Protein AF-0000000075747282 (afdb_homodimer)

Sequence (372 aa):
MRNTVLGMAVAVVVFAALALSRGGWPLLMHGLVLGGTMAVQVLPLLIAAFAVAGLITVLISQDQVSRWLGRESGLKGILLAALAGALVPGGPYVYFPLAATFLLAGAELGTVVAFVTAKNLWTLSRLPMEMALLNPEITLIRYAVTFVFPPLLGVLANALFAKRTPAIRDGIRQLQHAGDSDSQSPMRNTVLGMAVAVVVFAALALSRGGWPLLMHGLVLGGTMAVQVLPLLIAAFAVAGLITVLISQDQVSRWLGRESGLKGILLAALAGALVPGGPYVYFPLAATFLLAGAELGTVVAFVTAKNLWTLSRLPMEMALLNPEITLIRYAVTFVFPPLLGVLANALFAKRTPAIRDGIRQLQHAGDSDSQSP

InterPro domains:
  IPR005524 Predicted permease DUF318 [PF03773] (34-164)
  IPR052923 UPF0718 domain-containing protein [PTHR34184] (31-166)

Foldseek 3Di:
DVVVVVVVVVVLVVVLVVQCVPPRPVSSVVVVVVVVVLCVVLVVLQVVLQVLLVVLQVVDDLVVLLVVLLPDEDLVSLVSLLVCLQRHHDDPVPLVVSLLSSLLSHHFPLSSQLNPLSNVQRNPSCLSVCCSPPNNVVSVVSCVVCVCPSSVSSVVCCVVPRVCSVVVNVVSVVVVVVVVVVVPPD/DVVVVVVVVVVLVVVLVVQCVPPRPVSSVVVVVVVVVVCVVCVVVLVVLVVVLVVCLVPVQLVNLCVQQAPPCPLNNLVVLLVCLLEDDDDPSRLVSVLLSSLLSHGFPLSSQLNPLSNVQRNVVCLVVCCVPPNNVVSVVSCVVCVCPSSVSSNVCCVVPRVCSVVVSVVSVCVVCVVVVVVPPD

Radius of gyration: 21.07 Å; Cα contacts (8 Å, |Δi|>4): 568; chains: 2; bounding box: 55×69×53 Å

Organism: Desulfohalobium retbaense (strain ATCC 49708 / DSM 5692 / JCM 16813 / HR100) (NCBI:txid485915)

Solvent-accessible surface area (backbone atoms only — not comparable to full-atom values): 17674 Å² total; per-residue (Å²): 110,64,66,42,53,47,53,49,51,48,50,38,48,52,42,44,49,49,20,38,70,74,53,29,68,65,42,36,50,49,11,42,49,50,7,48,50,44,42,62,52,37,42,63,41,41,52,45,12,28,35,35,24,19,33,42,37,69,70,43,58,66,69,63,52,47,63,58,36,10,70,27,60,65,69,64,16,12,49,50,21,19,52,45,21,18,51,52,53,76,53,70,86,48,52,32,44,49,40,38,47,24,41,70,55,57,20,42,57,11,24,40,47,1,16,56,44,13,31,50,67,41,36,54,44,44,42,43,34,45,29,52,46,41,32,51,67,60,46,51,49,51,44,61,73,46,60,64,43,22,42,48,50,5,50,48,42,33,73,74,42,49,84,46,41,66,61,49,43,52,51,39,51,49,54,55,49,52,56,53,52,65,68,62,61,129,102,68,61,57,53,45,49,38,50,47,47,35,49,50,42,45,50,48,29,38,73,72,54,29,67,65,41,35,50,48,13,41,50,48,9,48,53,51,45,63,68,40,44,65,54,38,50,50,30,27,30,37,42,20,26,44,60,64,57,42,46,44,61,55,46,20,59,59,33,5,73,83,23,59,69,59,8,15,48,50,26,18,52,46,19,20,64,53,74,57,55,68,62,35,52,33,42,46,41,38,48,41,40,70,27,38,26,35,59,11,22,41,45,0,16,54,43,13,31,50,68,42,39,57,86,48,42,67,56,46,28,70,45,39,31,54,66,60,47,50,50,50,45,62,75,46,62,65,43,21,44,49,48,5,51,50,41,34,74,75,42,49,85,47,39,66,61,50,41,49,49,42,47,43,54,51,40,56,43,49,54,71,67,60,62,128

Structure (mmCIF, N/CA/C/O backbone):
data_AF-0000000075747282-model_v1
#
loop_
_entity.id
_entity.type
_entity.pdbx_description
1 polymer Permease
#
loop_
_atom_site.group_PDB
_atom_site.id
_atom_site.type_symbol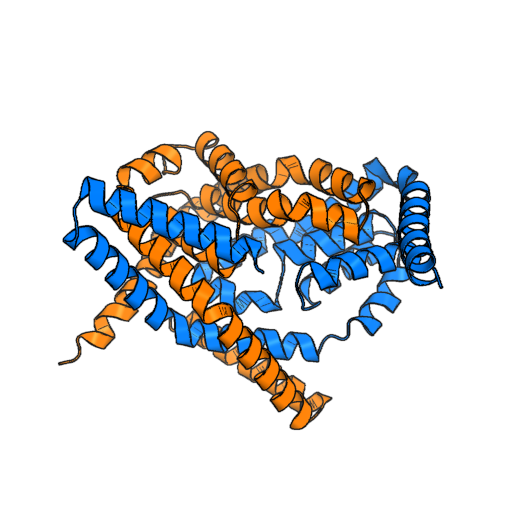
_atom_site.label_atom_id
_atom_site.label_alt_id
_atom_site.label_comp_id
_atom_site.label_asym_id
_atom_site.label_entity_id
_atom_site.label_seq_id
_atom_site.pdbx_PDB_ins_code
_atom_site.Cartn_x
_atom_site.Cartn_y
_atom_site.Cartn_z
_atom_site.occupancy
_atom_site.B_iso_or_equiv
_atom_site.auth_seq_id
_atom_site.auth_comp_id
_atom_site.auth_asym_id
_atom_site.auth_atom_id
_atom_site.pdbx_PDB_model_num
ATOM 1 N N . MET A 1 1 ? -15.688 -0.014 -3.277 1 42.91 1 MET A N 1
ATOM 2 C CA . MET A 1 1 ? -15.719 -1.453 -3.035 1 42.91 1 MET A CA 1
ATOM 3 C C . MET A 1 1 ? -16.328 -2.189 -4.223 1 42.91 1 MET A C 1
ATOM 5 O O . MET A 1 1 ? -15.789 -3.195 -4.684 1 42.91 1 MET A O 1
ATOM 9 N N . ARG A 1 2 ? -17.234 -1.412 -4.801 1 47.41 2 ARG A N 1
ATOM 10 C CA . ARG A 1 2 ? -18 -2.053 -5.863 1 47.41 2 ARG A CA 1
ATOM 11 C C . ARG A 1 2 ? -17.156 -2.201 -7.129 1 47.41 2 ARG A C 1
ATOM 13 O O . ARG A 1 2 ? -17.141 -3.264 -7.75 1 47.41 2 ARG A O 1
ATOM 20 N N . ASN A 1 3 ? -16.453 -1.245 -7.395 1 46.84 3 ASN A N 1
ATOM 21 C CA . ASN A 1 3 ? -15.703 -1.262 -8.641 1 46.84 3 ASN A CA 1
ATOM 22 C C . ASN A 1 3 ? -14.531 -2.242 -8.578 1 46.84 3 ASN A C 1
ATOM 24 O O . ASN A 1 3 ? -14.211 -2.889 -9.578 1 46.84 3 ASN A O 1
ATOM 28 N N . THR A 1 4 ? -14.031 -2.383 -7.457 1 45.69 4 THR A N 1
ATOM 29 C CA . THR A 1 4 ? -12.93 -3.32 -7.285 1 45.69 4 THR A CA 1
ATOM 30 C C . THR A 1 4 ? -13.414 -4.762 -7.402 1 45.69 4 THR A C 1
ATOM 32 O O . THR A 1 4 ? -12.758 -5.598 -8.023 1 45.69 4 THR A O 1
ATOM 35 N N . VAL A 1 5 ? -14.523 -4.977 -6.859 1 49.91 5 VAL A N 1
ATOM 36 C CA . VAL A 1 5 ? -15.125 -6.305 -6.914 1 49.91 5 VAL A CA 1
ATOM 37 C C . VAL A 1 5 ? -15.477 -6.656 -8.359 1 49.91 5 VAL A C 1
ATOM 39 O O . VAL A 1 5 ? -15.258 -7.785 -8.797 1 49.91 5 VAL A O 1
ATOM 42 N N . LEU A 1 6 ? -15.859 -5.598 -9.055 1 53.06 6 LEU A N 1
ATOM 43 C CA . LEU A 1 6 ? -16.234 -5.809 -10.453 1 53.06 6 LEU A CA 1
ATOM 44 C C . LEU A 1 6 ? -15 -6.117 -11.297 1 53.06 6 LEU A C 1
ATOM 46 O O . LEU A 1 6 ? -15.031 -7.012 -12.148 1 53.06 6 LEU A O 1
ATOM 50 N N . GLY A 1 7 ? -14 -5.441 -11.188 1 53 7 GLY A N 1
ATOM 51 C CA . GLY A 1 7 ? -12.766 -5.699 -11.914 1 53 7 GLY A CA 1
ATOM 52 C C . GLY A 1 7 ? -12.203 -7.09 -11.672 1 53 7 GLY A C 1
ATOM 53 O O . GLY A 1 7 ? -11.75 -7.754 -12.602 1 53 7 GLY A O 1
ATOM 54 N N . MET A 1 8 ? -12.305 -7.508 -10.477 1 54.88 8 MET A N 1
ATOM 55 C CA . MET A 1 8 ? -11.812 -8.836 -10.125 1 54.88 8 MET A CA 1
ATOM 56 C C . MET A 1 8 ? -12.688 -9.922 -10.742 1 54.88 8 MET A C 1
ATOM 58 O O . MET A 1 8 ? -12.18 -10.945 -11.203 1 54.88 8 MET A O 1
ATOM 62 N N . ALA A 1 9 ? -13.914 -9.562 -10.633 1 57.75 9 ALA A N 1
ATOM 63 C CA . ALA A 1 9 ? -14.844 -10.508 -11.242 1 57.75 9 ALA A CA 1
ATOM 64 C C . ALA A 1 9 ? -14.547 -10.688 -12.727 1 57.75 9 ALA A C 1
ATOM 66 O O . ALA A 1 9 ? -14.555 -11.805 -13.242 1 57.75 9 ALA A O 1
ATOM 67 N N . VAL A 1 10 ? -14.211 -9.578 -13.344 1 59.28 10 VAL A N 1
ATOM 68 C CA . VAL A 1 10 ? -13.891 -9.617 -14.773 1 59.28 10 VAL A CA 1
ATOM 69 C C . VAL A 1 10 ? -12.609 -10.406 -14.992 1 59.28 10 VAL A C 1
ATOM 71 O O . VAL A 1 10 ? -12.531 -11.242 -15.898 1 59.28 10 VAL A O 1
ATOM 74 N N . ALA A 1 11 ? -11.617 -10.117 -14.203 1 58.72 11 ALA A N 1
ATOM 75 C CA . ALA A 1 11 ? -10.352 -10.82 -14.336 1 58.72 11 ALA A CA 1
ATOM 76 C C . ALA A 1 11 ? -10.539 -12.328 -14.156 1 58.72 11 ALA A C 1
ATOM 78 O O . ALA A 1 11 ? -9.977 -13.125 -14.906 1 58.72 11 ALA A O 1
ATOM 79 N N . VAL A 1 12 ? -11.328 -12.734 -13.141 1 63.06 12 VAL A N 1
ATOM 80 C CA . VAL A 1 12 ? -11.602 -14.141 -12.891 1 63.06 12 VAL A CA 1
ATOM 81 C C . VAL A 1 12 ? -12.266 -14.766 -14.117 1 63.06 12 VAL A C 1
ATOM 83 O O . VAL A 1 12 ? -11.898 -15.867 -14.531 1 63.06 12 VAL A O 1
ATOM 86 N N . VAL A 1 13 ? -13.125 -14.031 -14.68 1 67.44 13 VAL A N 1
ATOM 87 C CA . VAL A 1 13 ? -13.859 -14.539 -15.836 1 67.44 13 VAL A CA 1
ATOM 88 C C . VAL A 1 13 ? -12.906 -14.672 -17.016 1 67.44 13 VAL A C 1
ATOM 90 O O . VAL A 1 13 ? -12.938 -15.68 -17.734 1 67.44 13 VAL A O 1
ATOM 93 N N . VAL A 1 14 ? -12.117 -13.688 -17.266 1 65.62 14 VAL A N 1
ATOM 94 C CA . VAL A 1 14 ? -11.188 -13.695 -18.391 1 65.62 14 VAL A CA 1
ATOM 95 C C . VAL A 1 14 ? -10.195 -14.844 -18.234 1 65.62 14 VAL A C 1
ATOM 97 O O . VAL A 1 14 ? -9.945 -15.594 -19.188 1 65.62 14 VAL A O 1
ATOM 100 N N . PHE A 1 15 ? -9.656 -14.961 -17.062 1 63.41 15 PHE A N 1
ATOM 101 C CA . PHE A 1 15 ? -8.664 -16 -16.844 1 63.41 15 PHE A CA 1
ATOM 102 C C . PHE A 1 15 ? -9.312 -17.391 -16.875 1 63.41 15 PHE A C 1
ATOM 104 O O . PHE A 1 15 ? -8.703 -18.359 -17.328 1 63.41 15 PHE A O 1
ATOM 111 N N . ALA A 1 16 ? -10.508 -17.453 -16.359 1 70.81 16 ALA A N 1
ATOM 112 C CA . ALA A 1 16 ? -11.266 -18.703 -16.469 1 70.81 16 ALA A CA 1
ATOM 113 C C . ALA A 1 16 ? -11.516 -19.078 -17.922 1 70.81 16 ALA A C 1
ATOM 115 O O . ALA A 1 16 ? -11.359 -20.234 -18.312 1 70.81 16 ALA A O 1
ATOM 116 N N . ALA A 1 17 ? -11.883 -18.062 -18.641 1 74.62 17 ALA A N 1
ATOM 117 C CA . ALA A 1 17 ? -12.125 -18.281 -20.078 1 74.62 17 ALA A CA 1
ATOM 118 C C . ALA A 1 17 ? -10.844 -18.703 -20.781 1 74.62 17 ALA A C 1
ATOM 120 O O . ALA A 1 17 ? -10.875 -19.609 -21.641 1 74.62 17 ALA A O 1
ATOM 121 N N . LEU A 1 18 ? -9.789 -18.062 -20.438 1 68.75 18 LEU A N 1
ATOM 122 C CA . LEU A 1 18 ? -8.508 -18.406 -21.047 1 68.75 18 LEU A CA 1
ATOM 123 C C . LEU A 1 18 ? -8.102 -19.828 -20.656 1 68.75 18 LEU A C 1
ATOM 125 O O . LEU A 1 18 ? -7.574 -20.578 -21.5 1 68.75 18 LEU A O 1
ATOM 129 N N . ALA A 1 19 ? -8.297 -20.141 -19.422 1 67.75 19 ALA A N 1
ATOM 130 C CA . ALA A 1 19 ? -7.996 -21.484 -18.938 1 67.75 19 ALA A CA 1
ATOM 131 C C . ALA A 1 19 ? -8.836 -22.516 -19.672 1 67.75 19 ALA A C 1
ATOM 133 O O . ALA A 1 19 ? -8.336 -23.594 -20.031 1 67.75 19 ALA A O 1
ATOM 134 N N . LEU A 1 20 ? -10.031 -22.172 -19.875 1 73.06 20 LEU A N 1
ATOM 135 C CA . LEU A 1 20 ? -10.922 -23.078 -20.594 1 73.06 20 LEU A CA 1
ATOM 136 C C . LEU A 1 20 ? -10.484 -23.219 -22.047 1 73.06 20 LEU A C 1
ATOM 138 O O . LEU A 1 20 ? -10.578 -24.312 -22.609 1 73.06 20 LEU A O 1
ATOM 142 N N . SER A 1 21 ? -10.023 -22.109 -22.547 1 74.75 21 SER A N 1
ATOM 143 C CA . SER A 1 21 ? -9.617 -22.141 -23.953 1 74.75 21 SER A CA 1
ATOM 144 C C . SER A 1 21 ? -8.305 -22.906 -24.125 1 74.75 21 SER A C 1
ATOM 146 O O . SER A 1 21 ? -8.078 -23.531 -25.172 1 74.75 21 SER A O 1
ATOM 148 N N . ARG A 1 22 ? -7.449 -22.875 -23.188 1 68 22 ARG A N 1
ATOM 149 C CA . ARG A 1 22 ? -6.129 -23.469 -23.344 1 68 22 ARG A CA 1
ATOM 150 C C . ARG A 1 22 ? -6.117 -24.906 -22.859 1 68 22 ARG A C 1
ATOM 152 O O . ARG A 1 22 ? -5.449 -25.766 -23.438 1 68 22 ARG A O 1
ATOM 159 N N . GLY A 1 23 ? -6.699 -25.188 -21.734 1 69.81 23 GLY A N 1
ATOM 160 C CA . GLY A 1 23 ? -6.562 -26.5 -21.141 1 69.81 23 GLY A CA 1
ATOM 161 C C . GLY A 1 23 ? -7.891 -27.125 -20.766 1 69.81 23 GLY A C 1
ATOM 162 O O . GLY A 1 23 ? -7.93 -28.188 -20.141 1 69.81 23 GLY A O 1
ATOM 163 N N . GLY A 1 24 ? -8.859 -26.547 -21.172 1 73.94 24 GLY A N 1
ATOM 164 C CA . GLY A 1 24 ? -10.188 -27.078 -20.922 1 73.94 24 GLY A CA 1
ATOM 165 C C . GLY A 1 24 ? -10.602 -27 -19.469 1 73.94 24 GLY A C 1
ATOM 166 O O . GLY A 1 24 ? -10.047 -26.219 -18.688 1 73.94 24 GLY A O 1
ATOM 167 N N . TRP A 1 25 ? -11.672 -27.766 -19.094 1 76.12 25 TRP A N 1
ATOM 168 C CA . TRP A 1 25 ? -12.297 -27.781 -17.781 1 76.12 25 TRP A CA 1
ATOM 169 C C . TRP A 1 25 ? -11.312 -28.25 -16.719 1 76.12 25 TRP A C 1
ATOM 171 O O . TRP A 1 25 ? -11.273 -27.688 -15.609 1 76.12 25 TRP A O 1
ATOM 181 N N . PRO A 1 26 ? -10.453 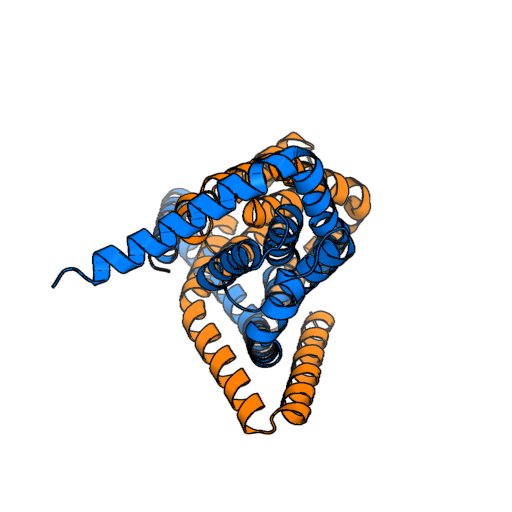-29.297 -17.062 1 75.19 26 PRO A N 1
ATOM 182 C CA . PRO A 1 26 ? -9.523 -29.766 -16.031 1 75.19 26 PRO A CA 1
ATOM 183 C C . PRO A 1 26 ? -8.531 -28.688 -15.609 1 75.19 26 PRO A C 1
ATOM 185 O O . PRO A 1 26 ? -8.195 -28.562 -14.43 1 75.19 26 PRO A O 1
ATOM 188 N N . LEU A 1 27 ? -8.086 -27.938 -16.5 1 71.69 27 LEU A N 1
ATOM 189 C CA . LEU A 1 27 ? -7.145 -26.859 -16.188 1 71.69 27 LEU A CA 1
ATOM 190 C C . LEU A 1 27 ? -7.805 -25.797 -15.312 1 71.69 27 LEU A C 1
ATOM 192 O O . LEU A 1 27 ? -7.191 -25.297 -14.367 1 71.69 27 LEU A O 1
ATOM 196 N N . LEU A 1 28 ? -9.023 -25.438 -15.672 1 73.56 28 LEU A N 1
ATOM 197 C CA . LEU A 1 28 ? -9.781 -24.484 -14.883 1 73.56 28 LEU A CA 1
ATOM 198 C C . LEU A 1 28 ? -9.977 -24.984 -13.461 1 73.56 28 LEU A C 1
ATOM 200 O O . LEU A 1 28 ? -9.766 -24.234 -12.5 1 73.56 28 LEU A O 1
ATOM 204 N N . MET A 1 29 ? -10.383 -26.25 -13.352 1 75.81 29 MET A N 1
ATOM 205 C CA . MET A 1 29 ? -10.633 -26.828 -12.031 1 75.81 29 MET A CA 1
ATOM 206 C C . MET A 1 29 ? -9.336 -26.922 -11.234 1 75.81 29 MET A C 1
ATOM 208 O O . MET A 1 29 ? -9.328 -26.688 -10.023 1 75.81 29 MET A O 1
ATOM 212 N N . HIS A 1 30 ? -8.305 -27.281 -11.922 1 68.44 30 HIS A N 1
ATOM 213 C CA . HIS A 1 30 ? -7.012 -27.359 -11.25 1 68.44 30 HIS A CA 1
ATOM 214 C C . HIS A 1 30 ? -6.582 -25.984 -10.742 1 68.44 30 HIS A C 1
ATOM 216 O O . HIS A 1 30 ? -6.086 -25.859 -9.625 1 68.44 30 HIS A O 1
ATOM 222 N N . GLY A 1 31 ? -6.738 -25.031 -11.531 1 66.19 31 GLY A N 1
ATOM 223 C CA . GLY A 1 31 ? -6.438 -23.688 -11.102 1 66.19 31 GLY A CA 1
ATOM 224 C C . GLY A 1 31 ? -7.273 -23.234 -9.922 1 66.19 31 GLY A C 1
ATOM 225 O O . GLY A 1 31 ? -6.762 -22.594 -8.992 1 66.19 31 GLY A O 1
ATOM 226 N N . LEU A 1 32 ? -8.531 -23.578 -9.977 1 69.12 32 LEU A N 1
ATOM 227 C CA . LEU A 1 32 ? -9.445 -23.203 -8.898 1 69.12 32 LEU A CA 1
ATOM 228 C C . LEU A 1 32 ? -9.086 -23.938 -7.609 1 69.12 32 LEU A C 1
ATOM 230 O O . LEU A 1 32 ? -9.125 -23.359 -6.523 1 69.12 32 LEU A O 1
ATOM 234 N N . VAL A 1 33 ? -8.797 -25.188 -7.723 1 66.12 33 VAL A N 1
ATOM 235 C CA . VAL A 1 33 ? -8.43 -25.984 -6.555 1 66.12 33 VAL A CA 1
ATOM 236 C C . VAL A 1 33 ? -7.133 -25.453 -5.953 1 66.12 33 VAL A C 1
ATOM 238 O O . VAL A 1 33 ? -7.02 -25.312 -4.734 1 66.12 33 VAL A O 1
ATOM 241 N N . LEU A 1 34 ? -6.172 -25.188 -6.793 1 58.38 34 LEU A N 1
ATOM 242 C CA . LEU A 1 34 ? -4.918 -24.609 -6.324 1 58.38 34 LEU A CA 1
ATOM 243 C C . LEU A 1 34 ? -5.164 -23.281 -5.617 1 58.38 34 LEU A C 1
ATOM 245 O O . LEU A 1 34 ? -4.617 -23.031 -4.543 1 58.38 34 LEU A O 1
ATOM 249 N N . GLY A 1 35 ? -5.902 -22.469 -6.25 1 62.06 35 GLY A N 1
ATOM 250 C CA . GLY A 1 35 ? -6.277 -21.203 -5.633 1 62.06 35 GLY A CA 1
ATOM 251 C C . GLY A 1 35 ? -6.977 -21.391 -4.297 1 62.06 35 GLY A C 1
ATOM 252 O O . GLY A 1 35 ? -6.684 -20.672 -3.338 1 62.06 35 GLY A O 1
ATOM 253 N N . GLY A 1 36 ? -7.938 -22.281 -4.246 1 63.16 36 GLY A N 1
ATOM 254 C CA . GLY A 1 36 ? -8.656 -22.578 -3.016 1 63.16 36 GLY A CA 1
ATOM 255 C C . GLY A 1 36 ? -7.746 -23.078 -1.905 1 63.16 36 GLY A C 1
ATOM 256 O O . GLY A 1 36 ? -7.883 -22.656 -0.753 1 63.16 36 GLY A O 1
ATOM 257 N N . THR A 1 37 ? -6.918 -23.984 -2.215 1 59.28 37 THR A N 1
ATOM 258 C CA . THR A 1 37 ? -5.973 -24.5 -1.233 1 59.28 37 THR A CA 1
ATOM 259 C C . THR A 1 37 ? -5.09 -23.391 -0.683 1 59.28 37 THR A C 1
ATOM 261 O O . THR A 1 37 ? -4.832 -23.328 0.521 1 59.28 37 THR A O 1
ATOM 264 N N . MET A 1 38 ? -4.625 -22.547 -1.537 1 53.22 38 MET A N 1
ATOM 265 C CA . MET A 1 38 ? -3.834 -21.391 -1.109 1 53.22 38 MET A CA 1
ATOM 266 C C . MET A 1 38 ? -4.641 -20.5 -0.174 1 53.22 38 MET A C 1
ATOM 268 O O . MET A 1 38 ? -4.117 -20 0.828 1 53.22 38 MET A O 1
ATOM 272 N N . ALA A 1 39 ? -5.785 -20.266 -0.59 1 60.94 39 ALA A N 1
ATOM 273 C CA . ALA A 1 39 ? -6.664 -19.422 0.204 1 60.94 39 ALA A CA 1
ATOM 274 C C . ALA A 1 39 ? -6.84 -19.969 1.615 1 60.94 39 ALA A C 1
ATOM 276 O O . ALA A 1 39 ? -6.719 -19.234 2.598 1 60.94 39 ALA A O 1
ATOM 277 N N . VAL A 1 40 ? -7.148 -21.25 1.707 1 61.5 40 VAL A N 1
ATOM 278 C CA . VAL A 1 40 ? -7.395 -21.891 2.998 1 61.5 40 VAL A CA 1
ATOM 279 C C . VAL A 1 40 ? -6.129 -21.812 3.855 1 61.5 40 VAL A C 1
ATOM 281 O O . VAL A 1 40 ? -6.207 -21.625 5.07 1 61.5 40 VAL A O 1
ATOM 284 N N . GLN A 1 41 ? -5.051 -21.984 3.314 1 55.69 41 GLN A N 1
ATOM 285 C CA . GLN A 1 41 ? -3.773 -21.938 4.02 1 55.69 41 GLN A CA 1
ATOM 286 C C . GLN A 1 41 ? -3.479 -20.547 4.547 1 55.69 41 GLN A C 1
ATOM 288 O O . GLN A 1 41 ? -2.859 -20.391 5.602 1 55.69 41 GLN A O 1
ATOM 293 N N . VAL A 1 42 ? -3.84 -19.562 3.891 1 56.09 42 VAL A N 1
ATOM 294 C CA . VAL A 1 42 ? -3.543 -18.172 4.23 1 56.09 42 VAL A CA 1
ATOM 295 C C . VAL A 1 42 ? -4.582 -17.656 5.219 1 56.09 42 VAL A C 1
ATOM 297 O O . VAL A 1 42 ? -4.312 -16.719 5.973 1 56.09 42 VAL A O 1
ATOM 300 N N . LEU A 1 43 ? -5.648 -18.328 5.281 1 61 43 LEU A N 1
ATOM 301 C CA . LEU A 1 43 ? -6.805 -17.844 6.039 1 61 43 LEU A CA 1
ATOM 302 C C . LEU A 1 43 ? -6.422 -17.578 7.492 1 61 43 LEU A C 1
ATOM 304 O O . LEU A 1 43 ? -6.738 -16.516 8.031 1 61 43 LEU A O 1
ATOM 308 N N . PRO A 1 44 ? -5.801 -18.453 8.172 1 60.38 44 PRO A N 1
ATOM 309 C CA . PRO A 1 44 ? -5.449 -18.156 9.562 1 60.38 44 PRO A CA 1
ATOM 310 C C . PRO A 1 44 ? -4.555 -16.938 9.695 1 60.38 44 PRO A C 1
ATOM 312 O O . PRO A 1 44 ? -4.723 -16.141 10.633 1 60.38 44 PRO A O 1
ATOM 315 N N . LEU A 1 45 ? -3.598 -16.859 8.805 1 55.69 45 LEU A N 1
ATOM 316 C CA . LEU A 1 45 ? -2.707 -15.703 8.789 1 55.69 45 LEU A CA 1
ATOM 317 C C . LEU A 1 45 ? -3.49 -14.414 8.547 1 55.69 45 LEU A C 1
ATOM 319 O O . LEU A 1 45 ? -3.211 -13.383 9.164 1 55.69 45 LEU A O 1
ATOM 323 N N . LEU A 1 46 ? -4.383 -14.516 7.676 1 58.12 46 LEU A N 1
ATOM 324 C CA . LEU A 1 46 ? -5.223 -13.367 7.352 1 58.12 46 LEU A CA 1
ATOM 325 C C . LEU A 1 46 ? -6.062 -12.945 8.555 1 58.12 46 LEU A C 1
ATOM 327 O O . LEU A 1 46 ? -6.188 -11.758 8.844 1 58.12 46 LEU A O 1
ATOM 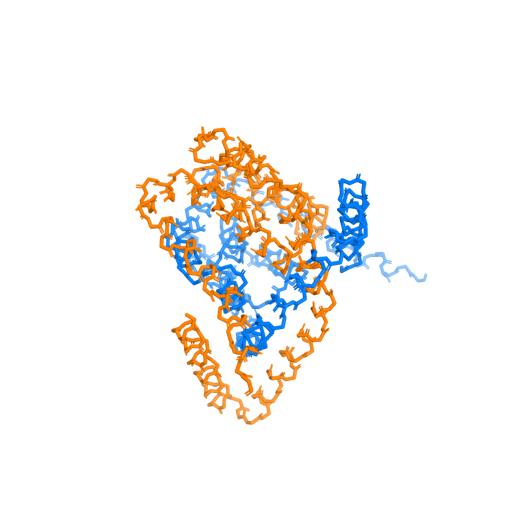331 N N . ILE A 1 47 ? -6.605 -13.922 9.18 1 63.31 47 ILE A N 1
ATOM 332 C CA . ILE A 1 47 ? -7.391 -13.648 10.383 1 63.31 47 ILE A CA 1
ATOM 333 C C . ILE A 1 47 ? -6.527 -12.938 11.414 1 63.31 47 ILE A C 1
ATOM 335 O O . ILE A 1 47 ? -6.945 -11.938 12.008 1 63.31 47 ILE A O 1
ATOM 339 N N . ALA A 1 48 ? -5.371 -13.422 11.664 1 62.38 48 ALA A N 1
ATOM 340 C CA . ALA A 1 48 ? -4.438 -12.789 12.602 1 62.38 48 ALA A CA 1
ATOM 341 C C . ALA A 1 48 ? -4.086 -11.375 12.148 1 62.38 48 ALA A C 1
ATOM 343 O O . ALA A 1 48 ? -4.035 -10.453 12.969 1 62.38 48 ALA A O 1
ATOM 344 N N . ALA A 1 49 ? -3.863 -11.328 10.875 1 59.72 49 ALA A N 1
ATOM 345 C CA . ALA A 1 49 ? -3.504 -10.031 10.305 1 59.72 49 ALA A CA 1
ATOM 346 C C . ALA A 1 49 ? -4.621 -9.008 10.516 1 59.72 49 ALA A C 1
ATOM 348 O O . ALA A 1 49 ? -4.355 -7.859 10.867 1 59.72 49 ALA A O 1
ATOM 349 N N . PHE A 1 50 ? -5.789 -9.375 10.359 1 62.94 50 PHE A N 1
ATOM 350 C CA . PHE A 1 50 ? -6.918 -8.461 10.5 1 62.94 50 PHE A CA 1
ATOM 351 C C . PHE A 1 50 ? -7.16 -8.117 11.961 1 62.94 50 PHE A C 1
ATOM 353 O O . PHE A 1 50 ? -7.578 -7.004 12.281 1 62.94 50 PHE A O 1
ATOM 360 N N . ALA A 1 51 ? -6.996 -9.062 12.773 1 65.12 51 ALA A N 1
ATOM 361 C CA . ALA A 1 51 ? -7.09 -8.781 14.203 1 65.12 51 ALA A CA 1
ATOM 362 C C . ALA A 1 51 ? -6.098 -7.703 14.617 1 65.12 51 ALA A C 1
ATOM 364 O O . ALA A 1 51 ? -6.457 -6.762 15.328 1 65.12 51 ALA A O 1
ATOM 365 N N . VAL A 1 52 ? -4.898 -7.832 14.172 1 65.44 52 VAL A N 1
ATOM 366 C CA . VAL A 1 52 ? -3.861 -6.848 14.469 1 65.44 52 VAL A CA 1
ATOM 367 C C . VAL A 1 52 ? -4.254 -5.492 13.883 1 65.44 52 VAL A C 1
ATOM 369 O O . VAL A 1 52 ? -4.121 -4.461 14.547 1 65.44 52 VAL A O 1
ATOM 372 N N . ALA A 1 53 ? -4.711 -5.562 12.672 1 60.16 53 ALA A N 1
ATOM 373 C CA . ALA A 1 53 ? -5.148 -4.336 12.008 1 60.16 53 ALA A CA 1
ATOM 374 C C . ALA A 1 53 ? -6.234 -3.633 12.812 1 60.16 53 ALA A C 1
ATOM 376 O O . ALA A 1 53 ? -6.219 -2.406 12.953 1 60.16 53 ALA A O 1
ATOM 377 N N . GLY A 1 54 ? -7.199 -4.398 13.258 1 60.47 54 GLY A N 1
ATOM 378 C CA . GLY A 1 54 ? -8.266 -3.85 14.086 1 60.47 54 GLY A CA 1
ATOM 379 C C . GLY A 1 54 ? -7.754 -3.223 15.367 1 60.47 54 GLY A C 1
ATOM 380 O O . GLY A 1 54 ? -8.195 -2.135 15.75 1 60.47 54 GLY A O 1
ATOM 381 N N . LEU A 1 55 ? -6.879 -3.814 16.031 1 66.75 55 LEU A N 1
ATOM 382 C CA . LEU A 1 55 ? -6.324 -3.322 17.297 1 66.75 55 LEU A CA 1
ATOM 383 C C . LEU A 1 55 ? -5.551 -2.025 17.062 1 66.75 55 LEU A C 1
ATOM 385 O O . LEU A 1 55 ? -5.652 -1.092 17.875 1 66.75 55 LEU A O 1
ATOM 389 N N . ILE A 1 56 ? -4.797 -1.956 16.078 1 62.5 56 ILE A N 1
ATOM 390 C CA . ILE A 1 56 ? -4.059 -0.742 15.75 1 62.5 56 ILE A CA 1
ATOM 391 C C . ILE A 1 56 ? -5.035 0.409 15.516 1 62.5 56 ILE A C 1
ATOM 393 O O . ILE A 1 56 ? -4.801 1.531 15.969 1 62.5 56 ILE A O 1
ATOM 397 N N . THR A 1 57 ? -6.086 0.098 14.859 1 60.28 57 THR A N 1
ATOM 398 C CA . THR A 1 57 ? -7.066 1.113 14.492 1 60.28 57 THR A CA 1
ATOM 399 C C . THR A 1 57 ? -7.672 1.751 15.742 1 60.28 57 THR A C 1
ATOM 401 O O . THR A 1 57 ? -7.914 2.959 15.773 1 60.28 57 THR A O 1
ATOM 404 N N . VAL A 1 58 ? -7.895 0.922 16.688 1 63.56 58 VAL A N 1
ATOM 405 C CA . VAL A 1 58 ? -8.578 1.456 17.859 1 63.56 58 VAL A CA 1
ATOM 406 C C . VAL A 1 58 ? -7.586 2.191 18.75 1 63.56 58 VAL A C 1
ATOM 408 O O . VAL A 1 58 ? -7.973 3.033 19.562 1 63.56 58 VAL A O 1
ATOM 411 N N . LEU A 1 59 ? -6.367 1.859 18.75 1 63.94 59 LEU A N 1
ATOM 412 C CA . LEU A 1 59 ? -5.363 2.453 19.625 1 63.94 59 LEU A CA 1
ATOM 413 C C . LEU A 1 59 ? -4.918 3.814 19.094 1 63.94 59 LEU A C 1
ATOM 415 O O . LEU A 1 59 ? -4.441 4.656 19.859 1 63.94 59 LEU A O 1
ATOM 419 N N . ILE A 1 60 ? -4.902 4.051 17.891 1 60.47 60 ILE A N 1
ATOM 420 C CA . ILE A 1 60 ? -4.41 5.289 17.297 1 60.47 60 ILE A CA 1
ATOM 421 C C . ILE A 1 60 ? -5.59 6.16 16.859 1 60.47 60 ILE A C 1
ATOM 423 O O . ILE A 1 60 ? -6.336 5.801 15.953 1 60.47 60 ILE A O 1
ATOM 427 N N . SER A 1 61 ? -5.816 7.227 17.719 1 62.28 61 SER A N 1
ATOM 428 C CA . SER A 1 61 ? -6.926 8.133 17.422 1 62.28 61 SER A CA 1
ATOM 429 C C . SER A 1 61 ? -6.543 9.141 16.344 1 62.28 61 SER A C 1
ATOM 431 O O . SER A 1 61 ? -5.43 9.672 16.359 1 62.28 61 SER A O 1
ATOM 433 N N . GLN A 1 62 ? -7.281 9.234 15.305 1 61.75 62 GLN A N 1
ATOM 434 C CA . GLN A 1 62 ? -7.109 10.195 14.219 1 61.75 62 GLN A CA 1
ATOM 435 C C . GLN A 1 62 ? -7.074 11.625 14.742 1 61.75 62 GLN A C 1
ATOM 437 O O . GLN A 1 62 ? -6.309 12.453 14.25 1 61.75 62 GLN A O 1
ATOM 442 N N . ASP A 1 63 ? -7.906 11.867 15.734 1 64.19 63 ASP A N 1
ATOM 443 C CA . ASP A 1 63 ? -8.023 13.219 16.266 1 64.19 63 ASP A CA 1
ATOM 444 C C . ASP A 1 63 ? -6.703 13.688 16.875 1 64.19 63 ASP A C 1
ATOM 446 O O . ASP A 1 63 ? -6.309 14.844 16.703 1 64.19 63 ASP A O 1
ATOM 450 N N . GLN A 1 64 ? -6.031 12.859 17.562 1 66.75 64 GLN A N 1
ATOM 451 C CA . GLN A 1 64 ? -4.762 13.227 18.188 1 66.75 64 GLN A CA 1
ATOM 452 C C . GLN A 1 64 ? -3.686 13.484 17.141 1 66.75 64 GLN A C 1
ATOM 454 O O . GLN A 1 64 ? -2.928 14.453 17.25 1 66.75 64 GLN A O 1
ATOM 459 N N . VAL A 1 65 ? -3.689 12.797 16.141 1 68.56 65 VAL A N 1
ATOM 460 C CA . VAL A 1 65 ? -2.697 12.93 15.078 1 68.56 65 VAL A CA 1
ATOM 461 C C . VAL A 1 65 ? -2.932 14.227 14.312 1 68.56 65 VAL A C 1
ATOM 463 O O . VAL A 1 65 ? -1.979 14.945 13.984 1 68.56 65 VAL A O 1
ATOM 466 N N . SER A 1 66 ? -4.148 14.578 14.07 1 69.12 66 SER A N 1
ATOM 467 C CA . SER A 1 66 ? -4.5 15.797 13.352 1 69.12 66 SER A CA 1
ATOM 468 C C . SER A 1 66 ? -4.031 17.031 14.102 1 69.12 66 SER A C 1
ATOM 470 O O . SER A 1 66 ? -3.551 18 13.484 1 69.12 66 SER A O 1
ATOM 472 N N . ARG A 1 67 ? -4.133 17.016 15.359 1 70.56 67 ARG A N 1
ATOM 473 C CA . ARG A 1 67 ? -3.742 18.172 16.172 1 70.56 67 ARG A CA 1
ATOM 474 C C . ARG A 1 67 ? -2.234 18.391 16.094 1 70.56 67 ARG A C 1
ATOM 476 O O . ARG A 1 67 ? -1.776 19.531 15.992 1 70.56 67 ARG A O 1
ATOM 483 N N . TRP A 1 68 ? -1.505 17.297 16.078 1 73.94 68 TRP A N 1
ATOM 484 C CA . TRP A 1 68 ? -0.048 17.391 16.109 1 73.94 68 TRP A CA 1
ATOM 485 C C . TRP A 1 68 ? 0.5 17.812 14.75 1 73.94 68 TR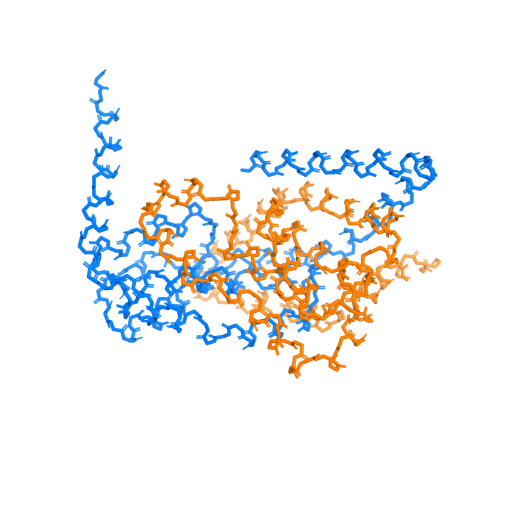P A C 1
ATOM 487 O O . TRP A 1 68 ? 1.426 18.625 14.672 1 73.94 68 TRP A O 1
ATOM 497 N N . LEU A 1 69 ? -0.105 17.453 13.703 1 75.94 69 LEU A N 1
ATOM 498 C CA . LEU A 1 69 ? 0.466 17.625 12.367 1 75.94 69 LEU A CA 1
ATOM 499 C C . LEU A 1 69 ? -0.033 18.922 11.734 1 75.94 69 LEU A C 1
ATOM 501 O O . LEU A 1 69 ? 0.628 19.484 10.852 1 75.94 69 LEU A O 1
ATOM 505 N N . GLY A 1 70 ? -1.195 19.328 12.102 1 67.5 70 GLY A N 1
ATOM 506 C CA . GLY A 1 70 ? -1.714 20.578 11.578 1 67.5 70 GLY A CA 1
ATOM 507 C C . GLY A 1 70 ? -0.847 21.766 11.93 1 67.5 70 GLY A C 1
ATOM 508 O O . GLY A 1 70 ? -0.83 22.766 11.203 1 67.5 70 GLY A O 1
ATOM 509 N N . ARG A 1 71 ? -0.082 21.688 12.977 1 70.38 71 ARG A N 1
ATOM 510 C CA . ARG A 1 71 ? 0.667 22.844 13.438 1 70.38 71 ARG A CA 1
ATOM 511 C C . ARG A 1 71 ? 2.158 22.688 13.156 1 70.38 71 ARG A C 1
ATOM 513 O O . ARG A 1 71 ? 2.908 23.656 13.188 1 70.38 71 ARG A O 1
ATOM 520 N N . GLU A 1 72 ? 2.498 21.547 12.805 1 70.62 72 GLU A N 1
ATOM 521 C CA . GLU A 1 72 ? 3.922 21.25 12.68 1 70.62 72 GLU A CA 1
ATOM 522 C C . GLU A 1 72 ? 4.43 21.562 11.273 1 70.62 72 GLU A C 1
ATOM 524 O O . GLU A 1 72 ? 3.73 21.312 10.281 1 70.62 72 GLU A O 1
ATOM 529 N N . SER A 1 73 ? 5.473 22.328 11.25 1 74.19 73 SER A N 1
ATOM 530 C CA . SER A 1 73 ? 6.102 22.703 9.984 1 74.19 73 SER A CA 1
ATOM 531 C C . SER A 1 73 ? 7.566 22.281 9.961 1 74.19 73 SER A C 1
ATOM 533 O O . SER A 1 73 ? 8.133 21.922 10.992 1 74.19 73 SER A O 1
ATOM 535 N N . GLY A 1 74 ? 8.008 22.094 8.766 1 86.19 74 GLY A N 1
ATOM 536 C CA . GLY A 1 74 ? 9.414 21.781 8.578 1 86.19 74 GLY A CA 1
ATOM 537 C C . GLY A 1 74 ? 9.703 20.297 8.609 1 86.19 74 GLY A C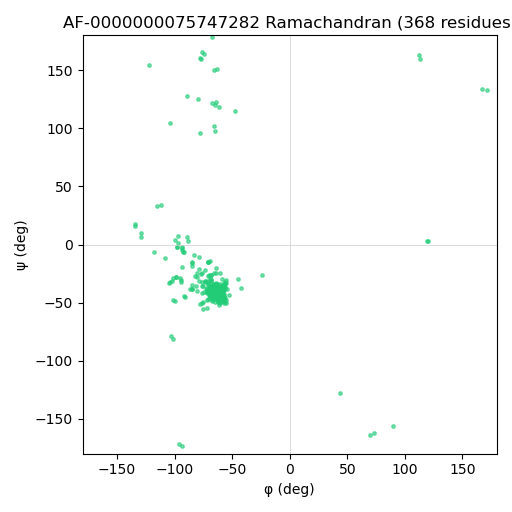 1
ATOM 538 O O . GLY A 1 74 ? 8.836 19.484 8.32 1 86.19 74 GLY A O 1
ATOM 539 N N . LEU A 1 75 ? 10.945 19.969 8.938 1 91.12 75 LEU A N 1
ATOM 540 C CA . LEU A 1 75 ? 11.391 18.578 8.898 1 91.12 75 LEU A CA 1
ATOM 541 C C . LEU A 1 75 ? 10.742 17.766 10.008 1 91.12 75 LEU A C 1
ATOM 543 O O . LEU A 1 75 ? 10.414 16.594 9.812 1 91.12 75 LEU A O 1
ATOM 547 N N . LYS A 1 76 ? 10.57 18.406 11.094 1 91.06 76 LYS A N 1
ATOM 548 C CA . LYS A 1 76 ? 9.914 17.719 12.195 1 91.06 76 LYS A CA 1
ATOM 549 C C . LYS A 1 76 ? 8.477 17.359 11.836 1 91.06 76 LYS A C 1
ATOM 551 O O . LYS A 1 76 ? 8.008 16.266 12.156 1 91.06 76 LYS A O 1
ATOM 556 N N . GLY A 1 77 ? 7.793 18.281 11.258 1 91.31 77 GLY A N 1
ATOM 557 C CA . GLY A 1 77 ? 6.434 18.016 10.812 1 91.31 77 GLY A CA 1
ATOM 558 C C . GLY A 1 77 ? 6.352 16.891 9.789 1 91.31 77 GLY A C 1
ATOM 559 O O . GLY A 1 77 ? 5.469 16.031 9.867 1 91.31 77 GLY A O 1
ATOM 560 N N . ILE A 1 78 ? 7.328 16.891 8.914 1 94.19 78 ILE A N 1
ATOM 561 C CA . ILE A 1 78 ? 7.379 15.898 7.852 1 94.19 78 ILE A CA 1
ATOM 562 C C . ILE A 1 78 ? 7.609 14.516 8.461 1 94.19 78 ILE A C 1
ATOM 564 O O . ILE A 1 78 ? 6.941 13.547 8.086 1 94.19 78 ILE A O 1
ATOM 568 N N . LEU A 1 79 ? 8.492 14.453 9.438 1 94.06 79 LEU A N 1
ATOM 569 C CA . LEU A 1 79 ? 8.797 13.18 10.078 1 94.06 79 LEU A CA 1
ATOM 570 C C . LEU A 1 79 ? 7.605 12.68 10.883 1 94.06 79 LEU A C 1
ATOM 572 O O . LEU A 1 79 ? 7.281 11.484 10.844 1 94.06 79 LEU A O 1
ATOM 576 N N . LEU A 1 80 ? 6.988 13.555 11.539 1 91.81 80 LEU A N 1
ATOM 577 C CA . LEU A 1 80 ? 5.812 13.188 12.328 1 91.81 80 LEU A CA 1
ATOM 578 C C . LEU A 1 80 ? 4.668 12.75 11.422 1 91.81 80 LEU A C 1
ATOM 580 O O . LEU A 1 80 ? 3.928 11.82 11.758 1 91.81 80 LEU A O 1
ATOM 584 N N . ALA A 1 81 ? 4.496 13.445 10.344 1 92.62 81 ALA A N 1
ATOM 585 C CA . ALA A 1 81 ? 3.453 13.102 9.383 1 92.62 81 ALA A CA 1
ATOM 586 C C . ALA A 1 81 ? 3.693 11.711 8.789 1 92.62 81 ALA A C 1
ATOM 588 O O . ALA A 1 81 ? 2.75 10.945 8.602 1 92.62 81 ALA A O 1
ATOM 589 N N . ALA A 1 82 ? 4.977 11.484 8.5 1 93.75 82 ALA A N 1
ATOM 590 C CA . ALA A 1 82 ? 5.324 10.164 7.992 1 93.75 82 ALA A CA 1
ATOM 591 C C . ALA A 1 82 ? 4.973 9.078 9.008 1 93.75 82 ALA A C 1
ATOM 593 O O . ALA A 1 82 ? 4.387 8.047 8.648 1 93.75 82 ALA A O 1
ATOM 594 N N . LEU A 1 83 ? 5.281 9.273 10.219 1 91.25 83 LEU A N 1
ATOM 595 C CA . LEU A 1 83 ? 4.969 8.32 11.281 1 91.25 83 LEU A CA 1
ATOM 596 C C . LEU A 1 83 ? 3.461 8.164 11.445 1 91.25 83 LEU A C 1
ATOM 598 O O . LEU A 1 83 ? 2.963 7.051 11.625 1 91.25 83 LEU A O 1
ATOM 602 N N . ALA A 1 84 ? 2.779 9.25 11.438 1 87.5 84 ALA A N 1
ATOM 603 C CA . ALA A 1 84 ? 1.323 9.219 11.547 1 87.5 84 ALA A CA 1
ATOM 604 C C . ALA A 1 84 ? 0.705 8.422 10.398 1 87.5 84 ALA A C 1
ATOM 606 O O . ALA A 1 84 ? -0.222 7.641 10.609 1 87.5 84 ALA A O 1
ATOM 607 N N . GLY A 1 85 ? 1.201 8.703 9.188 1 90.19 85 GLY A N 1
ATOM 608 C CA . GLY A 1 85 ? 0.711 7.961 8.039 1 90.19 85 GLY A CA 1
ATOM 609 C C . GLY A 1 85 ? 0.877 6.457 8.18 1 90.19 85 GLY A C 1
ATOM 610 O O . GLY A 1 85 ? -0.007 5.691 7.793 1 90.19 85 GLY A O 1
ATOM 611 N N . ALA A 1 86 ? 1.992 6.094 8.805 1 89.44 86 ALA A N 1
ATOM 612 C CA . ALA A 1 86 ? 2.285 4.68 9.008 1 89.44 86 ALA A CA 1
ATOM 613 C C . ALA A 1 86 ? 1.344 4.059 10.031 1 89.44 86 ALA A C 1
ATOM 615 O O . ALA A 1 86 ? 1.032 2.869 9.961 1 89.44 86 ALA A O 1
ATOM 616 N N . LEU A 1 87 ? 0.851 4.863 10.891 1 83.5 87 LEU A N 1
ATOM 617 C CA . LEU A 1 87 ? 0.156 4.328 12.055 1 83.5 87 LEU A CA 1
ATOM 618 C C . LEU A 1 87 ? -1.354 4.473 11.898 1 83.5 87 LEU A C 1
ATOM 620 O O . LEU A 1 87 ? -2.117 3.67 12.445 1 83.5 87 LEU A O 1
ATOM 624 N N . VAL A 1 88 ? -1.834 5.477 11.242 1 75.12 88 VAL A N 1
ATOM 625 C CA . VAL A 1 88 ? -3.262 5.754 11.117 1 75.12 88 VAL A CA 1
ATOM 626 C C . VAL A 1 88 ? -3.941 4.617 10.359 1 75.12 88 VAL A C 1
ATOM 628 O O . VAL A 1 88 ? -3.494 4.227 9.273 1 75.12 88 VAL A O 1
ATOM 631 N N . PRO A 1 89 ? -4.891 4.062 11 1 72.94 89 PRO A N 1
ATOM 632 C CA . PRO A 1 89 ? -5.645 3.023 10.297 1 72.94 89 PRO A CA 1
ATOM 633 C C . PRO A 1 89 ? -6.633 3.594 9.281 1 72.94 89 PRO A C 1
ATOM 635 O O . PRO A 1 89 ? -6.824 4.812 9.219 1 72.94 89 PRO A O 1
ATOM 638 N N . GLY A 1 90 ? -7.125 2.721 8.398 1 67.31 90 GLY A N 1
ATOM 639 C CA . GLY A 1 90 ? -8.156 3.152 7.473 1 67.31 90 GLY A CA 1
ATOM 640 C C . GLY A 1 90 ? -7.695 3.186 6.027 1 67.31 90 GLY A C 1
ATOM 641 O O . GLY A 1 90 ? -6.492 3.215 5.758 1 67.31 90 GLY A O 1
ATOM 642 N N . GLY A 1 91 ? -8.617 3.223 5.207 1 71.44 91 GLY A N 1
ATOM 643 C CA . GLY A 1 91 ? -8.352 3.248 3.777 1 71.44 91 GLY A CA 1
ATOM 644 C C . GLY A 1 91 ? -8.367 4.648 3.191 1 71.44 91 GLY A C 1
ATOM 645 O O . GLY A 1 91 ? -8.328 5.637 3.93 1 71.44 91 GLY A O 1
ATOM 646 N N . PRO A 1 92 ? -8.312 4.75 1.912 1 75.12 92 PRO A N 1
ATOM 647 C CA . PRO A 1 92 ? -8.227 6.047 1.234 1 75.12 92 PRO A CA 1
ATOM 648 C C . PRO A 1 92 ? -9.359 6.992 1.615 1 75.12 92 PRO A C 1
ATOM 650 O O . PRO A 1 92 ? -9.164 8.211 1.653 1 75.12 92 PRO A O 1
ATOM 653 N N . TYR A 1 93 ? -10.414 6.48 1.858 1 67.94 93 TYR A N 1
ATOM 654 C CA . TYR A 1 93 ? -11.57 7.293 2.201 1 67.94 93 TYR A CA 1
ATOM 655 C C . TYR A 1 93 ? -11.398 7.938 3.572 1 67.94 93 TYR A C 1
ATOM 657 O O . TYR A 1 93 ? -12.133 8.867 3.924 1 67.94 93 TYR A O 1
ATOM 665 N N . VAL A 1 94 ? -10.461 7.465 4.293 1 70.12 94 VAL A N 1
ATOM 666 C CA . VAL A 1 94 ? -10.18 8.031 5.609 1 70.12 94 VAL A CA 1
ATOM 667 C C . VAL A 1 94 ? -8.969 8.953 5.527 1 70.12 94 VAL A C 1
ATOM 669 O O . VAL A 1 94 ? -9.031 10.109 5.961 1 70.12 94 VAL A O 1
ATOM 672 N N . TYR A 1 95 ? -7.879 8.484 4.891 1 83.06 95 TYR A N 1
ATOM 673 C CA . TYR A 1 95 ? -6.637 9.227 5.059 1 83.06 95 TYR A CA 1
ATOM 674 C C . TYR A 1 95 ? -6.555 10.383 4.062 1 83.06 95 TYR A C 1
ATOM 676 O O . TYR A 1 95 ? -5.832 11.352 4.285 1 83.06 95 TYR A O 1
ATOM 684 N N . PHE A 1 96 ? -7.367 10.406 3.027 1 82.38 96 PHE A N 1
ATOM 685 C CA . PHE A 1 96 ? -7.324 11.547 2.113 1 82.38 96 PHE A CA 1
ATOM 686 C C . PHE A 1 96 ? -8.008 12.758 2.725 1 82.38 96 PHE A C 1
ATOM 688 O O . PHE A 1 96 ? -7.445 13.859 2.729 1 82.38 96 PHE A O 1
ATOM 695 N N . PRO A 1 97 ? -9.273 12.539 3.246 1 75.75 97 PRO A N 1
ATOM 696 C CA . PRO A 1 97 ? -9.859 13.68 3.947 1 75.75 97 PRO A CA 1
ATOM 697 C C . PRO A 1 97 ? -9.008 14.148 5.129 1 75.75 97 PRO A C 1
ATOM 699 O O . PRO A 1 97 ? -8.945 15.352 5.41 1 75.75 97 PRO A O 1
ATOM 702 N N . LEU A 1 98 ? -8.383 13.258 5.812 1 81.75 98 LEU A N 1
ATOM 703 C CA . LEU A 1 98 ? -7.492 13.609 6.91 1 81.75 98 LEU A CA 1
ATOM 704 C C . LEU A 1 98 ? -6.32 14.453 6.41 1 81.75 98 LEU A C 1
ATOM 706 O O . LEU A 1 98 ? -5.934 15.43 7.051 1 81.75 98 LEU A O 1
ATOM 710 N N . ALA A 1 99 ? -5.781 14.055 5.328 1 88.06 99 ALA A N 1
ATOM 711 C CA . ALA A 1 99 ? -4.691 14.805 4.707 1 88.06 99 ALA A CA 1
ATOM 712 C C . ALA A 1 99 ? -5.145 16.219 4.344 1 88.06 99 ALA A C 1
ATOM 714 O O . ALA A 1 99 ? -4.41 17.188 4.562 1 88.06 99 ALA A O 1
ATOM 715 N N . ALA A 1 100 ? -6.359 16.297 3.826 1 82.12 100 ALA A N 1
ATOM 716 C CA . ALA A 1 100 ? -6.918 17.609 3.496 1 82.12 100 ALA A CA 1
ATOM 717 C C . ALA A 1 100 ? -7.078 18.469 4.746 1 82.12 100 ALA A C 1
ATOM 719 O O . ALA A 1 100 ? -6.801 19.672 4.723 1 82.12 100 ALA A O 1
ATOM 720 N N . THR A 1 101 ? -7.488 17.859 5.754 1 78.19 101 THR A N 1
ATOM 721 C CA . THR A 1 101 ? -7.68 18.562 7.016 1 78.19 101 THR A CA 1
ATOM 722 C C . THR A 1 101 ? -6.348 19.078 7.562 1 78.19 101 THR A C 1
ATOM 724 O O . THR A 1 101 ? -6.285 20.156 8.156 1 78.19 101 THR A O 1
ATOM 727 N N . PHE A 1 102 ? -5.285 18.312 7.402 1 83.88 102 PHE A N 1
ATOM 728 C CA . PHE A 1 102 ? -3.963 18.75 7.832 1 83.88 102 PHE A CA 1
ATOM 729 C C . PHE A 1 102 ? -3.549 20.031 7.113 1 83.88 102 PHE A C 1
ATOM 731 O O . PHE A 1 102 ? -3.012 20.938 7.734 1 83.88 102 PHE A O 1
ATOM 738 N N . LEU A 1 103 ? -3.842 20.078 5.875 1 83.94 103 LEU A N 1
ATOM 739 C CA . LEU A 1 103 ? -3.492 21.25 5.086 1 83.94 103 LEU A CA 1
ATOM 740 C C . LEU A 1 103 ? -4.285 22.469 5.551 1 83.94 103 LEU A C 1
ATOM 742 O O . LEU A 1 103 ? -3.729 23.562 5.676 1 83.94 103 LEU A O 1
ATOM 746 N N . LEU A 1 104 ? -5.504 22.266 5.812 1 79.75 104 LEU A N 1
ATOM 747 C CA . LEU A 1 104 ? -6.371 23.359 6.238 1 79.75 104 LEU A CA 1
ATOM 748 C C . LEU A 1 104 ? -5.984 23.844 7.629 1 79.75 104 LEU A C 1
ATOM 750 O O . LEU A 1 104 ? -6.164 25.031 7.953 1 79.75 104 LEU A O 1
ATOM 754 N N . ALA A 1 105 ? -5.418 22.984 8.367 1 79.69 105 ALA A N 1
ATOM 755 C CA . ALA A 1 105 ? -5.02 23.312 9.734 1 79.69 105 ALA A CA 1
ATOM 756 C C . ALA A 1 105 ? -3.66 24.016 9.758 1 79.69 105 ALA A C 1
ATOM 758 O O . ALA A 1 105 ? -3.188 24.422 10.82 1 79.69 105 ALA A O 1
ATOM 759 N N . GLY A 1 106 ? -3.006 24.016 8.555 1 82.5 106 GLY A N 1
ATOM 760 C CA . GLY A 1 106 ? -1.783 24.797 8.492 1 82.5 106 GLY A CA 1
ATOM 761 C C . GLY A 1 106 ? -0.556 23.969 8.164 1 82.5 106 GLY A C 1
ATOM 762 O O . GLY A 1 106 ? 0.564 24.484 8.164 1 82.5 106 GLY A O 1
ATOM 763 N N . ALA A 1 107 ? -0.771 22.719 7.938 1 86.94 107 ALA A N 1
ATOM 764 C CA . ALA A 1 107 ? 0.358 21.859 7.574 1 86.94 107 ALA A CA 1
ATOM 765 C C . ALA A 1 107 ? 0.937 22.266 6.223 1 86.94 107 ALA A C 1
ATOM 767 O O . ALA A 1 107 ? 0.22 22.781 5.359 1 86.94 107 ALA A O 1
ATOM 768 N N . GLU A 1 108 ? 2.219 22.031 6.07 1 90.31 108 GLU A N 1
ATOM 769 C CA . GLU A 1 108 ? 2.865 22.281 4.785 1 90.31 108 GLU A CA 1
ATOM 770 C C . GLU A 1 108 ? 2.559 21.172 3.787 1 90.31 108 GLU A C 1
ATOM 772 O O . GLU A 1 108 ? 2.17 20.062 4.18 1 90.31 108 GLU A O 1
ATOM 777 N N . LEU A 1 109 ? 2.752 21.531 2.545 1 91.19 109 LEU A N 1
ATOM 778 C CA . LEU A 1 109 ? 2.51 20.578 1.466 1 91.19 109 LEU A CA 1
ATOM 779 C C . LEU A 1 109 ? 3.346 19.312 1.656 1 91.19 109 LEU A C 1
ATOM 781 O O . LEU A 1 109 ? 2.852 18.203 1.455 1 91.19 109 LEU A O 1
ATOM 785 N N . GLY A 1 110 ? 4.559 19.531 2.033 1 93.62 110 GLY A N 1
ATOM 786 C CA . GLY A 1 110 ? 5.461 18.406 2.248 1 93.62 110 GLY A CA 1
ATOM 787 C C . GLY A 1 110 ? 5.004 17.469 3.352 1 93.62 110 GLY A C 1
ATOM 788 O O . GLY A 1 110 ? 5.184 16.266 3.26 1 93.62 110 GLY A O 1
ATOM 789 N N . THR A 1 111 ? 4.414 18.016 4.379 1 92.5 111 THR A N 1
ATOM 790 C CA . THR A 1 111 ? 3.883 17.234 5.484 1 92.5 111 THR A CA 1
ATOM 791 C C . THR A 1 111 ? 2.764 16.312 5.008 1 92.5 111 THR A C 1
ATOM 793 O O . THR A 1 111 ? 2.732 15.125 5.363 1 92.5 111 THR A O 1
ATOM 796 N N . VAL A 1 112 ? 1.944 16.812 4.164 1 92.12 112 VAL A N 1
ATOM 797 C CA . VAL A 1 112 ? 0.805 16.062 3.654 1 92.12 112 VAL A CA 1
ATOM 798 C C . VAL A 1 112 ? 1.29 14.977 2.693 1 92.12 112 VAL A C 1
ATOM 800 O O . VAL A 1 112 ? 0.819 13.836 2.742 1 92.12 112 VAL A O 1
ATOM 803 N N . VAL A 1 113 ? 2.223 15.328 1.895 1 94.06 113 VAL A N 1
ATOM 804 C CA . VAL A 1 113 ? 2.795 14.367 0.954 1 94.06 113 VAL A CA 1
ATOM 805 C C . VAL A 1 113 ? 3.488 13.242 1.72 1 94.06 113 VAL A C 1
ATOM 807 O O . VAL A 1 113 ? 3.34 12.07 1.378 1 94.06 113 VAL A O 1
ATOM 810 N N . ALA A 1 114 ? 4.227 13.586 2.74 1 95.19 114 ALA A N 1
ATOM 811 C CA . ALA A 1 114 ? 4.887 12.586 3.576 1 95.19 114 ALA A CA 1
ATOM 812 C C . ALA A 1 114 ? 3.869 11.672 4.242 1 95.19 114 ALA A C 1
ATOM 814 O O . ALA A 1 114 ? 4.07 10.453 4.316 1 95.19 114 ALA A O 1
ATOM 815 N N . PHE A 1 115 ? 2.82 12.227 4.695 1 93.5 115 PHE A N 1
ATOM 816 C CA . PHE A 1 115 ? 1.751 11.484 5.355 1 93.5 115 PHE A CA 1
ATOM 817 C C . PHE A 1 115 ? 1.138 10.461 4.406 1 93.5 115 PHE A C 1
ATOM 819 O O . PHE A 1 115 ? 1.059 9.273 4.73 1 93.5 115 PHE A O 1
ATOM 826 N N . VAL A 1 116 ? 0.752 10.875 3.254 1 93.62 116 VAL A N 1
ATOM 827 C CA . VAL A 1 116 ? 0.061 10.023 2.293 1 93.62 116 VAL A CA 1
ATOM 828 C C . VAL A 1 116 ? 1.021 8.961 1.764 1 93.62 116 VAL A C 1
ATOM 830 O O . VAL A 1 116 ? 0.651 7.789 1.637 1 93.62 116 VAL A O 1
ATOM 833 N N . THR A 1 117 ? 2.232 9.383 1.522 1 94.5 117 THR A N 1
ATOM 834 C CA . THR A 1 117 ? 3.234 8.453 1.012 1 94.5 117 THR A CA 1
ATOM 835 C C . THR A 1 117 ? 3.539 7.371 2.039 1 94.5 117 THR A C 1
ATOM 837 O O . THR A 1 117 ? 3.605 6.188 1.699 1 94.5 117 THR A O 1
ATOM 840 N N . ALA A 1 118 ? 3.719 7.777 3.246 1 94.69 118 ALA A N 1
ATOM 841 C CA . ALA A 1 118 ? 3.986 6.816 4.312 1 94.69 118 ALA A CA 1
ATOM 842 C C . ALA A 1 118 ? 2.807 5.867 4.504 1 94.69 118 ALA A C 1
ATOM 844 O O . ALA A 1 118 ? 2.994 4.668 4.711 1 94.69 118 ALA A O 1
ATOM 845 N N . LYS A 1 119 ? 1.689 6.441 4.469 1 89.81 119 LYS A N 1
ATOM 846 C CA . LYS A 1 119 ? 0.487 5.621 4.586 1 89.81 119 LYS A CA 1
ATOM 847 C C . LYS A 1 119 ? 0.448 4.543 3.504 1 89.81 119 LYS A C 1
ATOM 849 O O . LYS A 1 119 ? 0.038 3.41 3.764 1 89.81 119 LYS A O 1
ATOM 854 N N . ASN A 1 120 ? 0.843 4.828 2.391 1 90.75 120 ASN A N 1
ATOM 855 C CA . ASN A 1 120 ? 0.768 3.904 1.262 1 90.75 120 ASN A CA 1
ATOM 856 C C . ASN A 1 120 ? 1.938 2.926 1.259 1 90.75 120 ASN A C 1
ATOM 858 O O . ASN A 1 120 ? 1.792 1.776 0.84 1 90.75 120 ASN A O 1
ATOM 862 N N . LEU A 1 121 ? 3.055 3.342 1.836 1 91.5 121 LEU A N 1
ATOM 863 C CA . LEU A 1 121 ? 4.242 2.498 1.756 1 91.5 121 LEU A CA 1
ATOM 864 C C . LEU A 1 121 ? 4.473 1.758 3.07 1 91.5 121 LEU A C 1
ATOM 866 O O . LEU A 1 121 ? 5.027 0.657 3.078 1 91.5 121 LEU A O 1
ATOM 870 N N . TRP A 1 122 ? 4.07 2.416 4.195 1 87.88 122 TRP A N 1
ATOM 871 C CA . TRP A 1 122 ? 4.387 1.913 5.527 1 87.88 122 TRP A CA 1
ATOM 872 C C . TRP A 1 122 ? 3.119 1.521 6.281 1 87.88 122 TRP A C 1
ATOM 874 O O . TRP A 1 122 ? 3.023 1.715 7.496 1 87.88 122 TRP A O 1
ATOM 884 N N . THR A 1 123 ? 2.139 1.066 5.742 1 81.5 123 THR A N 1
ATOM 885 C CA . THR A 1 123 ? 0.917 0.763 6.477 1 81.5 123 THR A CA 1
ATOM 886 C C . THR A 1 123 ? 1.152 -0.369 7.473 1 81.5 123 THR A C 1
ATOM 888 O O . THR A 1 123 ? 1.066 -1.545 7.117 1 81.5 123 THR A O 1
ATOM 891 N N . LEU A 1 124 ? 1.307 -0.011 8.766 1 79.81 124 LE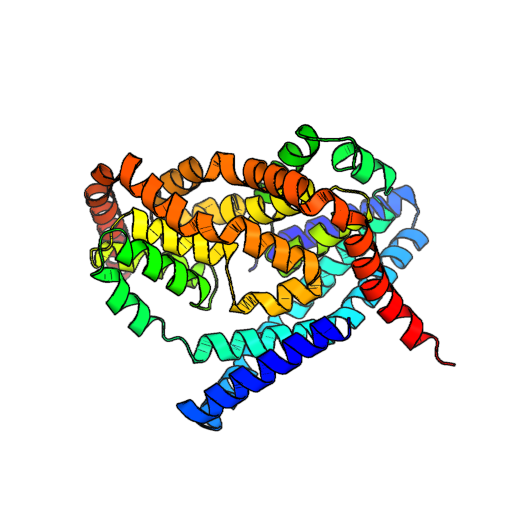U A N 1
ATOM 892 C CA . LEU A 1 124 ? 1.65 -0.976 9.805 1 79.81 124 LEU A CA 1
ATOM 893 C C . LEU A 1 124 ? 0.478 -1.908 10.094 1 79.81 124 LEU A C 1
ATOM 895 O O . LEU A 1 124 ? 0.677 -3.076 10.43 1 79.81 124 LEU A O 1
ATOM 899 N N . SER A 1 125 ? -0.716 -1.348 9.984 1 74.06 125 SER A N 1
ATOM 900 C CA . SER A 1 125 ? -1.907 -2.154 10.234 1 74.06 125 SER A CA 1
ATOM 901 C C . SER A 1 125 ? -2.035 -3.279 9.211 1 74.06 125 SER A C 1
ATOM 903 O O . SER A 1 125 ? -2.67 -4.301 9.484 1 74.06 125 SER A O 1
ATOM 905 N N . ARG A 1 126 ? -1.427 -3.078 8.031 1 78.44 126 ARG A N 1
ATOM 906 C CA . ARG A 1 126 ? -1.53 -4.078 6.973 1 78.44 126 ARG A CA 1
ATOM 907 C C . ARG A 1 126 ? -0.296 -4.973 6.941 1 78.44 126 ARG A C 1
ATOM 909 O O . ARG A 1 126 ? -0.256 -5.961 6.203 1 78.44 126 ARG A O 1
ATOM 916 N N . LEU A 1 127 ? 0.601 -4.68 7.793 1 83.94 127 LEU A N 1
ATOM 917 C CA . LEU A 1 127 ? 1.872 -5.398 7.789 1 83.94 127 LEU A CA 1
ATOM 918 C C . LEU A 1 127 ? 1.652 -6.895 7.973 1 83.94 127 LEU A C 1
ATOM 920 O O . LEU A 1 127 ? 2.191 -7.703 7.215 1 83.94 127 LEU A O 1
ATOM 924 N N . PRO A 1 128 ? 0.87 -7.301 8.938 1 77.88 128 PRO A N 1
ATOM 925 C CA . PRO A 1 128 ? 0.657 -8.742 9.094 1 77.88 128 PRO A CA 1
ATOM 926 C C . PRO A 1 128 ? -0.006 -9.375 7.871 1 77.88 128 PRO A C 1
ATOM 928 O O . PRO A 1 128 ? 0.356 -10.484 7.477 1 77.88 128 PRO A O 1
ATOM 931 N N . MET A 1 129 ? -0.916 -8.742 7.301 1 76.31 129 MET A N 1
ATOM 932 C CA . MET A 1 129 ? -1.588 -9.242 6.105 1 76.31 129 MET A CA 1
ATOM 933 C C . MET A 1 129 ? -0.615 -9.336 4.934 1 76.31 129 MET A C 1
ATOM 935 O O . MET A 1 129 ? -0.638 -10.305 4.18 1 76.31 129 MET A O 1
ATOM 939 N N . GLU A 1 130 ? 0.146 -8.297 4.809 1 84.12 130 GLU A N 1
ATOM 940 C CA . GLU A 1 130 ? 1.143 -8.289 3.742 1 84.12 130 GLU A CA 1
ATOM 941 C C . GLU A 1 130 ? 2.115 -9.453 3.889 1 84.12 130 GLU A C 1
ATOM 943 O O . GLU A 1 130 ? 2.479 -10.094 2.898 1 84.12 130 GLU A O 1
ATOM 948 N N . MET A 1 131 ? 2.51 -9.695 5.09 1 82.75 131 MET A N 1
ATOM 949 C CA . MET A 1 131 ? 3.439 -10.797 5.34 1 82.75 131 MET A CA 1
ATOM 950 C C . MET A 1 131 ? 2.785 -12.141 5.035 1 82.75 131 MET A C 1
ATOM 952 O O . MET A 1 131 ? 3.445 -13.055 4.547 1 82.75 131 MET A O 1
ATOM 956 N N . ALA A 1 132 ? 1.568 -12.18 5.297 1 75.62 132 ALA A N 1
ATOM 957 C CA . ALA A 1 132 ? 0.833 -13.422 5.09 1 75.62 132 ALA A CA 1
ATOM 958 C C . ALA A 1 132 ? 0.573 -13.664 3.604 1 75.62 132 ALA A C 1
ATOM 960 O O . ALA A 1 132 ? 0.621 -14.805 3.135 1 75.62 132 ALA A O 1
ATOM 961 N N . LEU A 1 133 ? 0.339 -12.68 2.854 1 74.5 133 LEU A N 1
ATOM 962 C CA . LEU A 1 133 ? -0.092 -12.828 1.469 1 74.5 133 LEU A CA 1
ATOM 963 C C . LEU A 1 133 ? 1.101 -12.781 0.52 1 74.5 133 LEU A C 1
ATOM 965 O O . LEU A 1 133 ? 1.066 -13.375 -0.56 1 74.5 133 LEU A O 1
ATOM 969 N N . LEU A 1 134 ? 2.039 -12.086 0.849 1 81.31 134 LEU A N 1
ATOM 970 C CA . LEU A 1 134 ? 3.242 -11.969 0.032 1 81.31 134 LEU A CA 1
ATOM 971 C C . LEU A 1 134 ? 4.367 -12.828 0.599 1 81.31 134 LEU A C 1
ATOM 973 O O . LEU A 1 134 ? 4.523 -13.984 0.208 1 81.31 134 LEU A O 1
ATOM 977 N N . ASN A 1 135 ? 5.066 -12.508 1.504 1 82.12 135 ASN A N 1
ATOM 978 C CA . ASN A 1 135 ? 6.184 -13.133 2.207 1 82.12 135 ASN A CA 1
ATOM 979 C C . ASN A 1 135 ? 6.852 -12.156 3.17 1 82.12 135 ASN A C 1
ATOM 981 O O . ASN A 1 135 ? 7.027 -10.977 2.848 1 82.12 135 ASN A O 1
ATOM 985 N N . PRO A 1 136 ? 7.059 -12.641 4.32 1 84 136 PRO A N 1
ATOM 986 C CA . PRO A 1 136 ? 7.645 -11.75 5.328 1 84 136 PRO A CA 1
ATOM 987 C C . PRO A 1 136 ? 8.977 -11.148 4.879 1 84 136 PRO A C 1
ATOM 989 O O . PRO A 1 136 ? 9.281 -10.008 5.211 1 84 136 PRO A O 1
ATOM 992 N N . GLU A 1 137 ? 9.711 -11.93 4.207 1 87 137 GLU A N 1
ATOM 993 C CA . GLU A 1 137 ? 11.023 -11.438 3.809 1 87 137 GLU A CA 1
ATOM 994 C C . GLU A 1 137 ? 10.906 -10.289 2.811 1 87 137 GLU A C 1
ATOM 996 O O . GLU A 1 137 ? 11.562 -9.258 2.961 1 87 137 GLU A O 1
ATOM 1001 N N . ILE A 1 138 ? 10.086 -10.477 1.812 1 88.31 138 ILE A N 1
ATOM 1002 C CA . ILE A 1 138 ? 9.906 -9.422 0.819 1 88.31 138 ILE A CA 1
ATOM 1003 C C . ILE A 1 138 ? 9.273 -8.195 1.478 1 88.31 138 ILE A C 1
ATOM 1005 O O . ILE A 1 138 ? 9.609 -7.059 1.141 1 88.31 138 ILE A O 1
ATOM 1009 N N . THR A 1 139 ? 8.352 -8.461 2.303 1 89.25 139 THR A N 1
ATOM 1010 C CA . THR A 1 139 ? 7.695 -7.375 3.016 1 89.25 139 THR A CA 1
ATOM 1011 C C . THR A 1 139 ? 8.711 -6.543 3.791 1 89.25 139 THR A C 1
ATOM 1013 O O . THR A 1 139 ? 8.695 -5.309 3.719 1 89.25 139 THR A O 1
ATOM 1016 N N . LEU A 1 140 ? 9.586 -7.191 4.477 1 89.56 140 LEU A N 1
ATOM 1017 C CA . LEU A 1 140 ? 10.586 -6.496 5.27 1 89.56 140 LEU A CA 1
ATOM 1018 C C . LEU A 1 140 ? 11.57 -5.746 4.375 1 89.56 140 LEU A C 1
ATOM 1020 O O . LEU A 1 140 ? 12.023 -4.652 4.715 1 89.56 140 LEU A O 1
ATOM 1024 N N . ILE A 1 141 ? 11.938 -6.34 3.309 1 89.88 141 ILE A N 1
ATOM 1025 C CA . ILE A 1 141 ? 12.836 -5.691 2.357 1 89.88 141 ILE A CA 1
ATOM 1026 C C . ILE A 1 141 ? 12.18 -4.426 1.813 1 89.88 141 ILE A C 1
ATOM 1028 O O . ILE A 1 141 ? 12.82 -3.371 1.741 1 89.88 141 ILE A O 1
ATOM 1032 N N . ARG A 1 142 ? 10.969 -4.566 1.417 1 90.69 142 ARG A N 1
ATOM 1033 C CA . ARG A 1 142 ? 10.242 -3.414 0.891 1 90.69 142 ARG A CA 1
ATOM 1034 C C . ARG A 1 142 ? 10.188 -2.285 1.913 1 90.69 142 ARG A C 1
ATOM 1036 O O . ARG A 1 142 ? 10.438 -1.125 1.577 1 90.69 142 ARG A O 1
ATOM 1043 N N . TYR A 1 143 ? 9.906 -2.623 3.145 1 90.88 143 TYR A N 1
ATOM 1044 C CA . TYR A 1 143 ? 9.844 -1.611 4.195 1 90.88 143 TYR A CA 1
ATOM 1045 C C . TYR A 1 143 ? 11.211 -0.986 4.434 1 90.88 143 TYR A C 1
ATOM 1047 O O . TYR A 1 143 ? 11.312 0.22 4.668 1 90.88 143 TYR A O 1
ATOM 1055 N N . ALA A 1 144 ? 12.219 -1.778 4.34 1 90.69 144 ALA A N 1
ATOM 1056 C CA . ALA A 1 144 ? 13.57 -1.277 4.551 1 90.69 144 ALA A CA 1
ATOM 1057 C C . ALA A 1 144 ? 13.984 -0.316 3.439 1 90.69 144 ALA A C 1
ATOM 1059 O O . ALA A 1 144 ? 14.547 0.749 3.705 1 90.69 144 ALA A O 1
ATOM 1060 N N . VAL A 1 145 ? 13.68 -0.629 2.248 1 89.44 145 VAL A N 1
ATOM 1061 C CA . VAL A 1 145 ? 14.133 0.167 1.109 1 89.44 145 VAL A CA 1
ATOM 1062 C C . VAL A 1 145 ? 13.289 1.437 1.004 1 89.44 145 VAL A C 1
ATOM 1064 O O . VAL A 1 145 ? 13.758 2.459 0.497 1 89.44 145 VAL A O 1
ATOM 1067 N N . THR A 1 146 ? 12.086 1.312 1.533 1 90.94 146 THR A N 1
ATOM 1068 C CA . THR A 1 146 ? 11.188 2.451 1.358 1 90.94 146 THR A CA 1
ATOM 1069 C C . THR A 1 146 ? 11.203 3.344 2.598 1 90.94 146 THR A C 1
ATOM 1071 O O . THR A 1 146 ? 10.562 4.395 2.617 1 90.94 146 THR A O 1
ATOM 1074 N N . PHE A 1 147 ? 11.977 3.027 3.586 1 90.94 147 PHE A N 1
ATOM 1075 C CA . PHE A 1 147 ? 11.922 3.66 4.898 1 90.94 147 PHE A CA 1
ATOM 1076 C C . PHE A 1 147 ? 12.195 5.156 4.789 1 90.94 147 PHE A C 1
ATOM 1078 O O . PHE A 1 147 ? 11.523 5.965 5.434 1 90.94 147 PHE A O 1
ATOM 1085 N N . VAL A 1 148 ? 13.047 5.566 4.016 1 92.06 148 VAL A N 1
ATOM 1086 C CA . VAL A 1 148 ? 13.5 6.953 3.98 1 92.06 148 VAL A CA 1
ATOM 1087 C C . VAL A 1 148 ? 12.703 7.73 2.936 1 92.06 148 VAL A C 1
ATOM 1089 O O . VAL A 1 148 ? 12.766 8.961 2.885 1 92.06 148 VAL A O 1
ATOM 1092 N N . PHE A 1 149 ? 11.852 7.137 2.24 1 91.5 149 PHE A N 1
ATOM 1093 C CA . PHE A 1 149 ? 11.305 7.758 1.04 1 91.5 149 PHE A CA 1
ATOM 1094 C C . PHE A 1 149 ? 10.141 8.68 1.392 1 91.5 149 PHE A C 1
ATOM 1096 O O . PHE A 1 149 ? 10.023 9.773 0.843 1 91.5 149 PHE A O 1
ATOM 1103 N N . PRO A 1 150 ? 9.352 8.211 2.381 1 94.38 150 PRO A N 1
ATOM 1104 C CA . PRO A 1 150 ? 8.242 9.125 2.672 1 94.38 150 PRO A CA 1
ATOM 1105 C C . PRO A 1 150 ? 8.727 10.492 3.143 1 94.38 150 PRO A C 1
ATOM 1107 O O . PRO A 1 150 ? 8.328 11.516 2.576 1 94.38 150 PRO A O 1
ATOM 1110 N N . PRO A 1 151 ? 9.648 10.609 4.109 1 94.44 151 PRO A N 1
ATOM 1111 C CA . PRO A 1 151 ? 10.156 11.93 4.469 1 94.44 151 PRO A CA 1
ATOM 1112 C C . PRO A 1 151 ? 10.891 12.617 3.322 1 94.44 151 PRO A C 1
ATOM 1114 O O . PRO A 1 151 ? 10.805 13.836 3.164 1 94.44 151 PRO A O 1
ATOM 1117 N N . LEU A 1 152 ? 11.594 11.906 2.508 1 94.56 152 LEU A N 1
ATOM 1118 C CA . LEU A 1 152 ? 12.328 12.461 1.379 1 94.56 152 LEU A CA 1
ATOM 1119 C C . LEU A 1 152 ? 11.375 13.078 0.359 1 94.56 152 LEU A C 1
ATOM 1121 O O . LEU A 1 152 ? 11.641 14.164 -0.165 1 94.56 152 LEU A O 1
ATOM 1125 N N . LEU A 1 153 ? 10.344 12.414 0.103 1 93.62 153 LEU A N 1
ATOM 1126 C CA . LEU A 1 153 ? 9.359 12.914 -0.854 1 93.62 153 LEU A CA 1
ATOM 1127 C C . LEU A 1 153 ? 8.641 14.141 -0.3 1 93.62 153 LEU A C 1
ATOM 1129 O O . LEU A 1 153 ? 8.273 15.039 -1.054 1 93.62 153 LEU A O 1
ATOM 1133 N N . GLY A 1 154 ? 8.367 14.094 1.059 1 94.31 154 GLY A N 1
ATOM 1134 C CA . GLY A 1 154 ? 7.832 15.289 1.688 1 94.31 154 GLY A CA 1
ATOM 1135 C C . GLY A 1 154 ? 8.719 16.516 1.517 1 94.31 154 GLY A C 1
ATOM 1136 O O . GLY A 1 154 ? 8.242 17.594 1.16 1 94.31 154 GLY A O 1
ATOM 1137 N N . VAL A 1 155 ? 10.031 16.328 1.732 1 94.06 155 VAL A N 1
ATOM 1138 C CA . VAL A 1 155 ? 11 17.422 1.581 1 94.06 155 VAL A CA 1
ATOM 1139 C C . VAL A 1 155 ? 11.047 17.859 0.123 1 94.06 155 VAL A C 1
ATOM 1141 O O . VAL A 1 155 ? 11.109 19.062 -0.162 1 94.06 155 VAL A O 1
ATOM 1144 N N . LEU A 1 156 ? 11.031 16.938 -0.765 1 93.94 156 LEU A N 1
ATOM 1145 C CA . LEU A 1 156 ? 11.062 17.234 -2.191 1 93.94 156 LEU A CA 1
ATOM 1146 C C . LEU A 1 156 ? 9.828 18.031 -2.607 1 93.94 156 LEU A C 1
ATOM 1148 O O . LEU A 1 156 ? 9.922 18.969 -3.4 1 93.94 156 LEU A O 1
ATOM 1152 N N . ALA A 1 157 ? 8.695 17.625 -2.086 1 93 157 ALA A N 1
ATOM 1153 C CA . ALA A 1 157 ? 7.449 18.344 -2.395 1 93 157 ALA A CA 1
ATOM 1154 C C . ALA A 1 157 ? 7.5 19.781 -1.896 1 93 157 ALA A C 1
ATOM 1156 O O . ALA A 1 157 ? 7.051 20.703 -2.586 1 93 157 ALA A O 1
ATOM 1157 N N . ASN A 1 158 ? 8.008 19.938 -0.714 1 91.81 158 ASN A N 1
ATOM 1158 C CA . ASN A 1 158 ? 8.164 21.281 -0.188 1 91.81 158 ASN A CA 1
ATOM 1159 C C . ASN A 1 158 ? 9.141 22.109 -1.026 1 91.81 158 ASN A C 1
ATOM 1161 O O . ASN A 1 158 ? 8.906 23.297 -1.277 1 91.81 158 ASN A O 1
ATOM 1165 N N . ALA A 1 159 ? 10.227 21.547 -1.39 1 92.38 159 ALA A N 1
ATOM 1166 C CA . ALA A 1 159 ? 11.258 22.25 -2.15 1 92.38 159 ALA A CA 1
ATOM 1167 C C . ALA A 1 159 ? 10.742 22.672 -3.521 1 92.38 159 ALA A C 1
ATOM 1169 O O . ALA A 1 159 ? 11.094 23.75 -4.02 1 92.38 159 ALA A O 1
ATOM 1170 N N . LEU A 1 160 ? 9.898 21.922 -4.102 1 91.81 160 LEU A N 1
ATOM 1171 C CA . LEU A 1 160 ? 9.492 22.156 -5.484 1 91.81 160 LEU A CA 1
ATOM 1172 C C . LEU A 1 160 ? 8.156 22.906 -5.535 1 91.81 160 LEU A C 1
ATOM 1174 O O . LEU A 1 160 ? 7.891 23.641 -6.484 1 91.81 160 LEU A O 1
ATOM 1178 N N . PHE A 1 161 ? 7.336 22.703 -4.465 1 90.88 161 PHE A N 1
ATOM 1179 C CA . PHE A 1 161 ? 5.965 23.172 -4.66 1 90.88 161 PHE A CA 1
ATOM 1180 C C . PHE A 1 161 ? 5.477 23.938 -3.443 1 90.88 161 PHE A C 1
ATOM 1182 O O . PHE A 1 161 ? 4.273 24.156 -3.283 1 90.88 161 PHE A O 1
ATOM 1189 N N . ALA A 1 162 ? 6.359 24.359 -2.625 1 85.38 162 ALA A N 1
ATOM 1190 C CA . ALA A 1 162 ? 5.984 25.078 -1.414 1 85.38 162 ALA A CA 1
ATOM 1191 C C . ALA A 1 162 ? 5.152 26.312 -1.752 1 85.38 162 ALA A C 1
ATOM 1193 O O . ALA A 1 162 ? 4.238 26.672 -1.008 1 85.38 162 ALA A O 1
ATOM 1194 N N . LYS A 1 163 ? 5.395 26.906 -2.826 1 88.19 163 LYS A N 1
ATOM 1195 C CA . LYS A 1 163 ? 4.738 28.156 -3.223 1 88.19 163 LYS A CA 1
ATOM 1196 C C . LYS A 1 163 ? 3.277 27.906 -3.594 1 88.19 163 LYS A C 1
ATOM 1198 O O . LYS A 1 163 ? 2.473 28.844 -3.621 1 88.19 163 LYS A O 1
ATOM 1203 N N . ARG A 1 164 ? 2.922 26.719 -3.805 1 88.88 164 ARG A N 1
ATOM 1204 C CA . ARG A 1 164 ? 1.567 26.391 -4.25 1 88.88 164 ARG A CA 1
ATOM 1205 C C . ARG A 1 164 ? 0.658 26.094 -3.066 1 88.88 164 ARG A C 1
ATOM 1207 O O . ARG A 1 164 ? -0.56 25.984 -3.223 1 88.88 164 ARG A O 1
ATOM 1214 N N . THR A 1 165 ? 1.208 26.047 -1.873 1 86.12 165 THR A N 1
ATOM 1215 C CA . THR A 1 165 ? 0.482 25.609 -0.686 1 86.12 165 THR A CA 1
ATOM 1216 C C . THR A 1 165 ? -0.748 26.484 -0.451 1 86.12 165 THR A C 1
ATOM 1218 O O . THR A 1 165 ? -1.848 25.969 -0.239 1 86.12 165 THR A O 1
ATOM 1221 N N . PRO A 1 166 ? -0.679 27.859 -0.529 1 84.31 166 PRO A N 1
ATOM 1222 C CA . PRO A 1 166 ? -1.867 28.688 -0.306 1 84.31 166 PRO A CA 1
ATOM 1223 C C . PRO A 1 166 ? -2.947 28.469 -1.362 1 84.31 166 PRO A C 1
ATOM 1225 O O . PRO A 1 166 ? -4.137 28.453 -1.039 1 84.31 166 PRO A O 1
ATOM 1228 N N . ALA A 1 167 ? -2.564 28.281 -2.564 1 86.06 167 ALA A N 1
ATOM 1229 C CA . ALA A 1 167 ? -3.52 28.047 -3.645 1 86.06 167 ALA A CA 1
ATOM 1230 C C . ALA A 1 167 ? -4.273 26.734 -3.434 1 86.06 167 ALA A C 1
ATOM 1232 O O . ALA A 1 167 ? -5.48 26.656 -3.686 1 86.06 167 ALA A O 1
ATOM 1233 N N . ILE A 1 168 ? -3.549 25.828 -2.941 1 86.75 168 ILE A N 1
ATOM 1234 C CA . ILE A 1 168 ? -4.137 24.5 -2.707 1 86.75 168 ILE A CA 1
ATOM 1235 C C . ILE A 1 168 ? -5.117 24.578 -1.538 1 86.75 168 ILE A C 1
ATOM 1237 O O . ILE A 1 168 ? -6.211 24.016 -1.601 1 86.75 168 ILE A O 1
ATOM 1241 N N . ARG A 1 169 ? -4.75 25.297 -0.548 1 83.44 169 ARG A N 1
ATOM 1242 C CA . ARG A 1 169 ? -5.617 25.469 0.615 1 83.44 169 ARG A CA 1
ATOM 1243 C C . ARG A 1 169 ? -6.934 26.125 0.227 1 83.44 169 ARG A C 1
ATOM 1245 O O . ARG A 1 169 ? -8 25.703 0.677 1 83.44 169 ARG A O 1
ATOM 1252 N N . ASP A 1 170 ? -6.828 27.109 -0.591 1 81.31 170 ASP A N 1
ATOM 1253 C CA . ASP A 1 170 ? -8.023 27.797 -1.066 1 81.31 170 ASP A CA 1
ATOM 1254 C C . ASP A 1 170 ? -8.914 26.859 -1.884 1 81.31 170 ASP A C 1
ATOM 1256 O O . ASP A 1 170 ? -10.141 26.922 -1.783 1 81.31 170 ASP A O 1
ATOM 1260 N N . GLY A 1 171 ? -8.234 26.016 -2.635 1 77.75 171 GLY A N 1
ATOM 1261 C CA . GLY A 1 171 ? -8.984 25.047 -3.422 1 77.75 171 GLY A CA 1
ATOM 1262 C C . GLY A 1 171 ? -9.75 24.047 -2.572 1 77.75 171 GLY A C 1
ATOM 1263 O O . GLY A 1 171 ? -10.883 23.688 -2.895 1 77.75 171 GLY A O 1
ATOM 1264 N N . ILE A 1 172 ? -9.133 23.688 -1.556 1 75.88 172 ILE A N 1
ATOM 1265 C CA . ILE A 1 172 ? -9.766 22.734 -0.655 1 75.88 172 ILE A CA 1
ATOM 1266 C C . ILE A 1 172 ? -10.945 23.391 0.047 1 75.88 172 ILE A C 1
ATOM 1268 O O . ILE A 1 172 ? -12.016 22.781 0.183 1 75.88 172 ILE A O 1
ATOM 1272 N N . ARG A 1 173 ? -10.82 24.609 0.441 1 74.94 173 ARG A N 1
ATOM 1273 C CA . ARG A 1 173 ? -11.891 25.344 1.106 1 74.94 173 ARG A CA 1
ATOM 1274 C C . ARG A 1 173 ? -13.094 25.516 0.186 1 74.94 173 ARG A C 1
ATOM 1276 O O . ARG A 1 173 ? -14.234 25.375 0.624 1 74.94 173 ARG A O 1
ATOM 1283 N N . GLN A 1 174 ? -12.797 25.703 -0.978 1 70.06 174 GLN A N 1
ATOM 1284 C CA . GLN A 1 174 ? -13.867 25.875 -1.957 1 70.06 174 GLN A CA 1
ATOM 1285 C C . GLN A 1 174 ? -14.617 24.578 -2.191 1 70.06 174 GLN A C 1
ATOM 1287 O O . GLN A 1 174 ? -15.844 24.578 -2.346 1 70.06 174 GLN A O 1
ATOM 1292 N N . LEU A 1 175 ? -13.836 23.5 -2.201 1 61.41 175 LEU A N 1
ATOM 1293 C CA . LEU A 1 175 ? -14.445 22.188 -2.387 1 61.41 175 LEU A CA 1
ATOM 1294 C C . LEU A 1 175 ? -15.328 21.828 -1.199 1 61.41 175 LEU A C 1
ATOM 1296 O O . LEU A 1 175 ? -16.406 21.234 -1.373 1 61.41 175 LEU A O 1
ATOM 1300 N N . GLN A 1 176 ? -14.898 22.125 -0.104 1 57.75 176 GLN A N 1
ATOM 1301 C CA . GLN A 1 176 ? -15.664 21.828 1.102 1 57.75 176 GLN A CA 1
ATOM 1302 C C . GLN A 1 176 ? -16.875 22.734 1.221 1 57.75 176 GLN A C 1
ATOM 1304 O O . GLN A 1 176 ? -17.938 22.312 1.691 1 57.75 176 GLN A O 1
ATOM 1309 N N . HIS A 1 177 ? -16.766 24.016 0.885 1 54.91 177 HIS A N 1
ATOM 1310 C CA . HIS A 1 177 ? -17.891 24.953 0.91 1 54.91 177 HIS A CA 1
ATOM 1311 C C . HIS A 1 177 ? -18.922 24.594 -0.154 1 54.91 177 HIS A C 1
ATOM 1313 O O . HIS A 1 177 ? -20.125 24.781 0.056 1 54.91 177 HIS A O 1
ATOM 1319 N N . ALA A 1 178 ? -18.422 24.281 -1.248 1 52.5 178 ALA A N 1
ATOM 1320 C CA . ALA A 1 178 ? -19.328 23.875 -2.314 1 52.5 178 ALA A CA 1
ATOM 1321 C C . ALA A 1 178 ? -20.156 22.672 -1.896 1 52.5 178 ALA A C 1
ATOM 1323 O O . ALA A 1 178 ? -21.344 22.562 -2.238 1 52.5 178 ALA A O 1
ATOM 1324 N N . GLY A 1 179 ? -19.484 21.734 -1.232 1 46.28 179 GLY A N 1
ATOM 1325 C CA . GLY A 1 179 ? -20.234 20.594 -0.718 1 46.28 179 GLY A CA 1
ATOM 1326 C C . GLY A 1 179 ? -21.281 20.984 0.297 1 46.28 179 GLY A C 1
ATOM 1327 O O . GLY A 1 179 ? -22.344 20.359 0.363 1 46.28 179 GLY A O 1
ATOM 1328 N N . ASP A 1 180 ? -21.094 21.922 1.151 1 46.97 180 ASP A N 1
ATOM 1329 C CA . ASP A 1 180 ? -22.062 22.406 2.123 1 46.97 180 ASP A CA 1
ATOM 1330 C C . ASP A 1 180 ? -23.203 23.156 1.43 1 46.97 180 ASP A C 1
ATOM 1332 O O . ASP A 1 180 ? -24.344 23.109 1.876 1 46.97 180 ASP A O 1
ATOM 1336 N N . SER A 1 181 ? -22.938 23.906 0.452 1 47.06 181 SER A N 1
ATOM 1337 C CA . SER A 1 181 ? -23.984 24.672 -0.21 1 47.06 181 SER A CA 1
ATOM 1338 C C . SER A 1 181 ? -24.969 23.766 -0.927 1 47.06 181 SER A C 1
ATOM 1340 O O . SER A 1 181 ? -26.156 24.062 -1.013 1 47.06 181 SER A O 1
ATOM 1342 N N . ASP A 1 182 ? -24.453 22.766 -1.498 1 43.22 182 ASP A N 1
ATOM 1343 C CA . ASP A 1 182 ? -25.406 21.906 -2.191 1 43.22 182 ASP A CA 1
ATOM 1344 C C . ASP A 1 182 ? -26.312 21.172 -1.197 1 43.22 182 ASP A C 1
ATOM 1346 O O . ASP A 1 182 ? -27.312 20.578 -1.585 1 43.22 182 ASP A O 1
ATOM 1350 N N . SER A 1 183 ? -25.906 20.906 -0.065 1 39.38 183 SER A N 1
ATOM 1351 C CA . SER A 1 183 ? -26.781 20.281 0.924 1 39.38 183 SER A CA 1
ATOM 1352 C C . SER A 1 183 ? -27.797 21.281 1.464 1 39.38 183 SER A C 1
ATOM 1354 O O . SER A 1 183 ? -28.734 20.891 2.16 1 39.38 183 SER A O 1
ATOM 1356 N N . GLN A 1 184 ? -27.547 22.531 1.379 1 34.19 184 GLN A N 1
ATOM 1357 C CA . GLN A 1 184 ? -28.516 23.484 1.902 1 34.19 184 GLN A CA 1
ATOM 1358 C C . GLN A 1 184 ? -29.531 23.875 0.832 1 34.19 184 GLN A C 1
ATOM 1360 O O . GLN A 1 184 ? -30.172 24.922 0.928 1 34.19 184 GLN A O 1
ATOM 1365 N N . SER A 1 185 ? -29.516 23.25 -0.339 1 36.94 185 SER A N 1
ATOM 1366 C CA . SER A 1 185 ? -30.734 23.625 -1.043 1 36.94 185 SER A CA 1
ATOM 1367 C C . SER A 1 185 ? -31.969 23.062 -0.349 1 36.94 185 SER A C 1
ATOM 1369 O O . SER A 1 185 ? -32.031 21.859 -0.072 1 36.94 185 SER A O 1
ATOM 1371 N N . PRO A 1 186 ? -32.906 24 0.059 1 34.94 186 PRO A N 1
ATOM 1372 C CA . PRO A 1 186 ? -34.188 23.578 0.646 1 34.94 186 PRO A CA 1
ATOM 1373 C C . PRO A 1 186 ? -34.938 22.594 -0.235 1 34.94 186 PRO A C 1
ATOM 1375 O O . PRO A 1 186 ? -34.75 22.562 -1.453 1 34.94 186 PRO A O 1
ATOM 1378 N N . MET B 1 1 ? 7.328 -20.062 7.82 1 40.22 1 MET B N 1
ATOM 1379 C CA . MET B 1 1 ? 5.902 -19.969 8.117 1 40.22 1 MET B CA 1
ATOM 1380 C C . MET B 1 1 ? 5.672 -19.781 9.617 1 40.22 1 MET B C 1
ATOM 1382 O O . MET B 1 1 ? 4.918 -18.906 10.031 1 40.22 1 MET B O 1
ATOM 1386 N N . ARG B 1 2 ? 6.527 -20.578 10.25 1 45.22 2 ARG B N 1
ATOM 1387 C CA . ARG B 1 2 ? 6.371 -20.609 11.703 1 45.22 2 ARG B CA 1
ATOM 1388 C C . ARG B 1 2 ? 6.762 -19.266 12.328 1 45.22 2 ARG B C 1
ATOM 1390 O O . ARG B 1 2 ? 6.051 -18.75 13.188 1 45.22 2 ARG B O 1
ATOM 1397 N N . ASN B 1 3 ? 7.676 -18.734 11.594 1 47.44 3 ASN B N 1
ATOM 1398 C CA . ASN B 1 3 ? 8.18 -17.516 12.211 1 47.44 3 ASN B CA 1
ATOM 1399 C C . ASN B 1 3 ? 7.262 -16.328 11.938 1 47.44 3 ASN B C 1
ATOM 1401 O O . ASN B 1 3 ? 7.074 -15.461 12.797 1 47.44 3 ASN B O 1
ATOM 1405 N N . THR B 1 4 ? 6.727 -16.359 10.758 1 46.31 4 THR B N 1
ATOM 1406 C CA . THR B 1 4 ? 5.82 -15.258 10.422 1 46.31 4 THR B CA 1
ATOM 1407 C C . THR B 1 4 ? 4.535 -15.352 11.234 1 46.31 4 THR B C 1
ATOM 1409 O O . THR B 1 4 ? 4.027 -14.344 11.727 1 46.31 4 THR B O 1
ATOM 1412 N N . VAL B 1 5 ? 4.012 -16.531 11.297 1 52.53 5 VAL B N 1
ATOM 1413 C CA . VAL B 1 5 ? 2.818 -16.766 12.109 1 52.53 5 VAL B CA 1
ATOM 1414 C C . VAL B 1 5 ? 3.104 -16.422 13.562 1 52.53 5 VAL B C 1
ATOM 1416 O O . VAL B 1 5 ? 2.273 -15.797 14.234 1 52.53 5 VAL B O 1
ATOM 1419 N N . LEU B 1 6 ? 4.316 -16.719 13.898 1 56.09 6 LEU B N 1
ATOM 1420 C CA . LEU B 1 6 ? 4.723 -16.406 15.266 1 56.09 6 LEU B CA 1
ATOM 1421 C C . LEU B 1 6 ? 4.812 -14.906 15.477 1 56.09 6 LEU B C 1
ATOM 1423 O O . LEU B 1 6 ? 4.371 -14.391 16.516 1 56.09 6 LEU B O 1
ATOM 1427 N N . GLY B 1 7 ? 5.363 -14.242 14.562 1 57.84 7 GLY B N 1
ATOM 1428 C CA . GLY B 1 7 ? 5.438 -12.789 14.672 1 57.84 7 GLY B CA 1
ATOM 1429 C C . GLY B 1 7 ? 4.078 -12.125 14.734 1 57.84 7 GLY B C 1
ATOM 1430 O O . GLY B 1 7 ? 3.863 -11.203 15.523 1 57.84 7 GLY B O 1
ATOM 1431 N N . MET B 1 8 ? 3.248 -12.633 13.906 1 61.38 8 MET B N 1
ATOM 1432 C CA . MET B 1 8 ? 1.898 -12.078 13.898 1 61.38 8 MET B CA 1
ATOM 1433 C C . MET B 1 8 ? 1.174 -12.383 15.203 1 61.38 8 MET B C 1
ATOM 1435 O O . MET B 1 8 ? 0.445 -11.539 15.734 1 61.38 8 MET B O 1
ATOM 1439 N N . ALA B 1 9 ? 1.435 -13.617 15.57 1 64.38 9 ALA B N 1
ATOM 1440 C CA . ALA B 1 9 ? 0.842 -14 16.844 1 64.38 9 ALA B CA 1
ATOM 1441 C C . ALA B 1 9 ? 1.331 -13.094 17.969 1 64.38 9 ALA B C 1
ATOM 1443 O O . ALA B 1 9 ? 0.54 -12.648 18.812 1 64.38 9 ALA B O 1
ATOM 1444 N N . VAL B 1 10 ? 2.594 -12.789 17.875 1 65.69 10 VAL B N 1
ATOM 1445 C CA . VAL B 1 10 ? 3.186 -11.914 18.891 1 65.69 10 VAL B CA 1
ATOM 1446 C C . VAL B 1 10 ? 2.57 -10.516 18.781 1 65.69 10 VAL B C 1
ATOM 1448 O O . VAL B 1 10 ? 2.219 -9.906 19.797 1 65.69 10 VAL B O 1
ATOM 1451 N N . ALA B 1 11 ? 2.441 -10.086 17.578 1 67.31 11 ALA B N 1
ATOM 1452 C CA . ALA B 1 11 ? 1.855 -8.758 17.375 1 67.31 11 ALA B CA 1
ATOM 1453 C C . ALA B 1 11 ? 0.426 -8.711 17.906 1 67.31 11 ALA B C 1
ATOM 1455 O O . ALA B 1 11 ? 0.036 -7.742 18.562 1 67.31 11 ALA B O 1
ATOM 1456 N N . VAL B 1 12 ? -0.343 -9.75 17.672 1 70.69 12 VAL B N 1
ATOM 1457 C CA . VAL B 1 12 ? -1.718 -9.812 18.156 1 70.69 12 VAL B CA 1
ATOM 1458 C C . VAL B 1 12 ? -1.731 -9.75 19.688 1 70.69 12 VAL B C 1
ATOM 1460 O O . VAL B 1 12 ? -2.533 -9.023 20.281 1 70.69 12 VAL B O 1
ATOM 1463 N N . VAL B 1 13 ? -0.821 -10.414 20.219 1 74.62 13 VAL B N 1
ATOM 1464 C CA . VAL B 1 13 ? -0.762 -10.477 21.672 1 74.62 13 VAL B CA 1
ATOM 1465 C C . VAL B 1 13 ? -0.364 -9.109 22.234 1 74.62 13 VAL B C 1
ATOM 1467 O O . VAL B 1 13 ? -0.964 -8.625 23.188 1 74.62 13 VAL B O 1
ATOM 1470 N N . VAL B 1 14 ? 0.604 -8.492 21.656 1 74.25 14 VAL B N 1
ATOM 1471 C CA . VAL B 1 14 ? 1.093 -7.199 22.125 1 74.25 14 VAL B CA 1
ATOM 1472 C C . VAL B 1 14 ? -0.007 -6.148 21.984 1 74.25 14 VAL B C 1
ATOM 1474 O O . VAL B 1 14 ? -0.264 -5.383 22.922 1 74.25 14 VAL B O 1
ATOM 1477 N N . PHE B 1 15 ? -0.61 -6.176 20.859 1 72.19 15 PHE B N 1
ATOM 1478 C CA . PHE B 1 15 ? -1.641 -5.168 20.641 1 72.19 15 PHE B CA 1
ATOM 1479 C C . PHE B 1 15 ? -2.869 -5.453 21.484 1 72.19 15 PHE B C 1
ATOM 1481 O O . PHE B 1 15 ? -3.543 -4.527 21.953 1 72.19 15 PHE B O 1
ATOM 1488 N N . ALA B 1 16 ? -3.17 -6.703 21.688 1 77 16 ALA B N 1
ATOM 1489 C CA . ALA B 1 16 ? -4.246 -7.062 22.609 1 77 16 ALA B CA 1
ATOM 1490 C C . ALA B 1 16 ? -3.941 -6.598 24.031 1 77 16 ALA B C 1
ATOM 1492 O O . ALA B 1 16 ? -4.809 -6.047 24.703 1 77 16 ALA B O 1
ATOM 1493 N N . ALA B 1 17 ? -2.711 -6.789 24.406 1 78.62 17 ALA B N 1
ATOM 1494 C CA . ALA B 1 17 ? -2.285 -6.352 25.734 1 78.62 17 ALA B CA 1
ATOM 1495 C C . ALA B 1 17 ? -2.375 -4.832 25.859 1 78.62 17 ALA B C 1
ATOM 1497 O O . ALA B 1 17 ? -2.814 -4.32 26.891 1 78.62 17 ALA B O 1
ATOM 1498 N N . LEU B 1 18 ? -1.951 -4.203 24.875 1 75.88 18 LEU B N 1
ATOM 1499 C CA . LEU B 1 18 ? -2.014 -2.746 24.875 1 75.88 18 LEU B CA 1
ATOM 1500 C C . LEU B 1 18 ? -3.459 -2.264 24.938 1 75.88 18 LEU B C 1
ATOM 1502 O O . LEU B 1 18 ? -3.768 -1.294 25.625 1 75.88 18 LEU B O 1
ATOM 1506 N N . ALA B 1 19 ? -4.25 -2.908 24.141 1 73.94 19 ALA B N 1
ATOM 1507 C CA . ALA B 1 19 ? -5.668 -2.566 24.141 1 73.94 19 ALA B CA 1
ATOM 1508 C C . ALA B 1 19 ? -6.281 -2.789 25.531 1 73.94 19 ALA B C 1
ATOM 1510 O O . ALA B 1 19 ? -7.078 -1.977 26 1 73.94 19 ALA B O 1
ATOM 1511 N N . LEU B 1 20 ? -5.883 -3.83 26.109 1 75.81 20 LEU B N 1
ATOM 1512 C CA . LEU B 1 20 ? -6.387 -4.129 27.438 1 75.81 20 LEU B CA 1
ATOM 1513 C C . LEU B 1 20 ? -5.879 -3.107 28.453 1 75.81 20 LEU B C 1
ATOM 1515 O O . LEU B 1 20 ? -6.609 -2.721 29.375 1 75.81 20 LEU B O 1
ATOM 1519 N N . SER B 1 21 ? -4.676 -2.664 28.281 1 76.5 21 SER B N 1
ATOM 1520 C CA . SER B 1 21 ? -4.09 -1.709 29.219 1 76.5 21 SER B CA 1
ATOM 1521 C C . SER B 1 21 ? -4.699 -0.322 29.047 1 76.5 21 SER B C 1
ATOM 1523 O O . SER B 1 21 ? -4.812 0.435 30 1 76.5 21 SER B O 1
ATOM 1525 N N . ARG B 1 22 ? -5.047 -0.011 27.891 1 73 22 ARG B N 1
ATOM 1526 C CA . ARG B 1 22 ? -5.523 1.341 27.625 1 73 22 ARG B CA 1
ATOM 1527 C C . ARG B 1 22 ? -7.035 1.433 27.797 1 73 22 ARG B C 1
ATOM 1529 O O . ARG B 1 22 ? -7.551 2.447 28.266 1 73 22 ARG B O 1
ATOM 1536 N N . GLY B 1 23 ? -7.789 0.49 27.281 1 74.81 23 GLY B N 1
ATOM 1537 C CA . GLY B 1 23 ? -9.234 0.616 27.266 1 74.81 23 GLY B CA 1
ATOM 1538 C C . GLY B 1 23 ? -9.945 -0.603 27.828 1 74.81 23 GLY B C 1
ATOM 1539 O O . GLY B 1 23 ? -11.172 -0.699 27.766 1 74.81 23 GLY B O 1
ATOM 1540 N N . GLY B 1 24 ? -9.234 -1.467 28.328 1 76.31 24 GLY B N 1
ATOM 1541 C CA . GLY B 1 24 ? -9.828 -2.637 28.953 1 76.31 24 GLY B CA 1
ATOM 1542 C C . GLY B 1 24 ? -10.398 -3.621 27.938 1 76.31 24 GLY B C 1
ATOM 1543 O O . GLY B 1 24 ? -10.016 -3.617 26.781 1 76.31 24 GLY B O 1
ATOM 1544 N N . TRP B 1 25 ? -11.266 -4.508 28.438 1 78.31 25 TRP B N 1
ATOM 1545 C CA . TRP B 1 25 ? -11.859 -5.602 27.688 1 78.31 25 TRP B CA 1
ATOM 1546 C C . TRP B 1 25 ? -12.727 -5.07 26.547 1 78.31 25 TRP B C 1
ATOM 1548 O O . TRP B 1 25 ? -12.711 -5.613 25.438 1 78.31 25 TRP B O 1
ATOM 1558 N N . PRO B 1 26 ? -13.445 -3.939 26.828 1 76.62 26 PRO B N 1
ATOM 1559 C CA . PRO B 1 26 ? -14.289 -3.443 25.734 1 76.62 26 PRO B CA 1
ATOM 1560 C C . PRO B 1 26 ? -13.484 -2.98 24.531 1 76.62 26 PRO B C 1
ATOM 1562 O O . PRO B 1 26 ? -13.891 -3.209 23.391 1 76.62 26 PRO B O 1
ATOM 1565 N N . LEU B 1 27 ? -12.414 -2.387 24.766 1 75.25 27 LEU B N 1
ATOM 1566 C CA . LEU B 1 27 ? -11.578 -1.93 23.672 1 75.25 27 LEU B CA 1
ATOM 1567 C C . LEU B 1 27 ? -11.023 -3.111 22.875 1 75.25 27 LEU B C 1
ATOM 1569 O O . LEU B 1 27 ? -10.984 -3.07 21.641 1 75.25 27 LEU B O 1
ATOM 1573 N N . LEU B 1 28 ? -10.602 -4.121 23.625 1 76.06 28 LEU B N 1
ATOM 1574 C CA . LEU B 1 28 ? -10.109 -5.34 22.984 1 76.06 28 LEU B CA 1
ATOM 1575 C C . LEU B 1 28 ? -11.188 -5.988 22.141 1 76.06 28 LEU B C 1
ATOM 1577 O O . LEU B 1 28 ? -10.945 -6.363 20.984 1 76.06 28 LEU B O 1
ATOM 1581 N N . MET B 1 29 ? -12.359 -6.086 22.703 1 79.44 29 MET B N 1
ATOM 1582 C CA . MET B 1 29 ? -13.461 -6.711 21.969 1 79.44 29 MET B CA 1
ATOM 1583 C C . MET B 1 29 ? -13.852 -5.879 20.75 1 79.44 29 MET B C 1
ATOM 1585 O O . MET B 1 29 ? -14.164 -6.426 19.688 1 79.44 29 MET B O 1
ATOM 1589 N N . HIS B 1 30 ? -13.828 -4.617 20.938 1 76.62 30 HIS B N 1
ATOM 1590 C CA . HIS B 1 30 ? -14.133 -3.74 19.812 1 76.62 30 HIS B CA 1
ATOM 1591 C C . HIS B 1 30 ? -13.117 -3.896 18.688 1 76.62 30 HIS B C 1
ATOM 1593 O O . HIS B 1 30 ? -13.484 -3.943 17.516 1 76.62 30 HIS B O 1
ATOM 1599 N N . GLY B 1 31 ? -11.891 -3.947 19.078 1 73.25 31 GLY B N 1
ATOM 1600 C CA . GLY B 1 31 ? -10.859 -4.191 18.094 1 73.25 31 GLY B CA 1
ATOM 1601 C C . GLY B 1 31 ? -11.016 -5.52 17.375 1 73.25 31 GLY B C 1
ATOM 1602 O O . GLY B 1 31 ? -10.844 -5.598 16.156 1 73.25 31 GLY B O 1
ATOM 1603 N N . LEU B 1 32 ? -11.414 -6.477 18.109 1 74.88 32 LEU B N 1
ATOM 1604 C CA . LEU B 1 32 ? -11.609 -7.809 17.547 1 74.88 32 LEU B CA 1
ATOM 1605 C C . LEU B 1 32 ? -12.82 -7.832 16.625 1 74.88 32 LEU B C 1
ATOM 1607 O O . LEU B 1 32 ? -12.781 -8.445 15.555 1 74.88 32 LEU B O 1
ATOM 1611 N N . VAL B 1 33 ? -13.844 -7.238 17.047 1 73.69 33 VAL B N 1
ATOM 1612 C CA . VAL B 1 33 ? -15.047 -7.18 16.219 1 73.69 33 VAL B CA 1
ATOM 1613 C C . VAL B 1 33 ? -14.75 -6.426 14.93 1 73.69 33 VAL B C 1
ATOM 1615 O O . VAL B 1 33 ? -15.148 -6.855 13.844 1 73.69 33 VAL B O 1
ATOM 1618 N N . LEU B 1 34 ? -14.016 -5.367 15.062 1 65.62 34 LEU B N 1
ATOM 1619 C CA . LEU B 1 34 ? -13.633 -4.605 13.883 1 65.62 34 LEU B CA 1
ATOM 1620 C C . LEU B 1 34 ? -12.773 -5.449 12.945 1 65.62 34 LEU B C 1
ATOM 1622 O O . LEU B 1 34 ? -13 -5.457 11.734 1 65.62 34 LEU B O 1
ATOM 1626 N N . GLY B 1 35 ? -11.852 -6.062 13.547 1 66.81 35 GLY B N 1
ATOM 1627 C CA . GLY B 1 35 ? -11.031 -6.973 12.758 1 66.81 35 GLY B CA 1
ATOM 1628 C C . GLY B 1 35 ? -11.844 -8.062 12.078 1 66.81 35 GLY B C 1
ATOM 1629 O O . GLY B 1 35 ? -11.609 -8.383 10.906 1 66.81 35 GLY B O 1
ATOM 1630 N N . GLY B 1 36 ? -12.758 -8.656 12.82 1 68.19 36 GLY B N 1
ATOM 1631 C CA . GLY B 1 36 ? -13.641 -9.68 12.273 1 68.19 36 GLY B CA 1
ATOM 1632 C C . GLY B 1 36 ? -14.5 -9.172 11.133 1 68.19 36 GLY B C 1
ATOM 1633 O O . GLY B 1 36 ? -14.641 -9.844 10.109 1 68.19 36 GLY B O 1
ATOM 1634 N N . THR B 1 37 ? -15.055 -8.047 11.312 1 64.88 37 THR B N 1
ATOM 1635 C CA . THR B 1 37 ? -15.891 -7.453 10.273 1 64.88 37 THR B CA 1
ATOM 1636 C C . THR B 1 37 ? -15.062 -7.18 9.016 1 64.88 37 THR B C 1
ATOM 1638 O O . THR B 1 37 ? -15.531 -7.426 7.898 1 64.88 37 THR B O 1
ATOM 1641 N N . MET B 1 38 ? -13.898 -6.746 9.219 1 57.22 38 MET B N 1
ATOM 1642 C CA . MET B 1 38 ? -13 -6.523 8.086 1 57.22 38 MET B CA 1
ATOM 1643 C C . MET B 1 38 ? -12.68 -7.836 7.375 1 57.22 38 MET B C 1
ATOM 1645 O O . MET B 1 38 ? -12.648 -7.887 6.145 1 57.22 38 MET B O 1
ATOM 1649 N N . ALA B 1 39 ? -12.469 -8.82 8.188 1 63.25 39 ALA B N 1
ATOM 1650 C CA . ALA B 1 39 ? -12.133 -10.133 7.641 1 63.25 39 ALA B CA 1
ATOM 1651 C C . ALA B 1 39 ? -13.273 -10.672 6.781 1 63.25 39 ALA B C 1
ATOM 1653 O O . ALA B 1 39 ? -13.055 -11.133 5.66 1 63.25 39 ALA B O 1
ATOM 1654 N N . VAL B 1 40 ? -14.461 -10.617 7.328 1 63.91 40 VAL B N 1
ATOM 1655 C CA . VAL B 1 40 ? -15.617 -11.156 6.629 1 63.91 40 VAL B CA 1
ATOM 1656 C C . VAL B 1 40 ? -15.844 -10.375 5.332 1 63.91 40 VAL B C 1
ATOM 1658 O O . VAL B 1 40 ? -16.203 -10.953 4.309 1 63.91 40 VAL B O 1
ATOM 1661 N N . GLN B 1 41 ? -15.641 -9.148 5.395 1 56.81 41 GLN B N 1
ATOM 1662 C CA . GLN B 1 41 ? -15.828 -8.289 4.23 1 56.81 41 GLN B CA 1
ATOM 1663 C C . GLN B 1 41 ? -14.781 -8.57 3.158 1 56.81 41 GLN B C 1
ATOM 1665 O O . GLN B 1 41 ? -15.062 -8.438 1.964 1 56.81 41 GLN B O 1
ATOM 1670 N N . VAL B 1 42 ? -13.648 -9.047 3.49 1 55.16 42 VAL B N 1
ATOM 1671 C CA . VAL B 1 42 ? -12.531 -9.234 2.578 1 55.16 42 VAL B CA 1
ATOM 1672 C C . VAL B 1 42 ? -12.539 -10.648 2.02 1 55.16 42 VAL B C 1
ATOM 1674 O O . VAL B 1 42 ? -12.023 -10.898 0.927 1 55.16 42 VAL B O 1
ATOM 1677 N N . LEU B 1 43 ? -13.211 -11.508 2.678 1 61.41 43 LEU B N 1
ATOM 1678 C CA . LEU B 1 43 ? -13.172 -12.93 2.361 1 61.41 43 LEU B CA 1
ATOM 1679 C C . LEU B 1 43 ? -13.547 -13.172 0.903 1 61.41 43 LEU B C 1
ATOM 1681 O O . LEU B 1 43 ? -12.844 -13.883 0.187 1 61.41 43 LEU B O 1
ATOM 1685 N N . PRO B 1 44 ? -14.617 -12.656 0.411 1 56.78 44 PRO B N 1
ATOM 1686 C CA . PRO B 1 44 ? -14.953 -12.898 -0.994 1 56.78 44 PRO B CA 1
ATOM 1687 C C . PRO B 1 44 ? -13.883 -12.383 -1.953 1 56.78 44 PRO B C 1
ATOM 1689 O O . PRO B 1 44 ? -13.586 -13.039 -2.955 1 56.78 44 PRO B O 1
ATOM 1692 N N . LEU B 1 45 ? -13.328 -11.258 -1.627 1 51.66 45 LEU B N 1
ATOM 1693 C CA . LEU B 1 45 ? -12.273 -10.664 -2.445 1 51.66 45 LEU B CA 1
ATOM 1694 C C . LEU B 1 45 ? -11.016 -11.531 -2.422 1 51.66 45 LEU B C 1
ATOM 1696 O O . LEU B 1 45 ? -10.359 -11.695 -3.447 1 51.66 45 LEU B O 1
ATOM 1700 N N . LEU B 1 46 ? -10.758 -12.023 -1.255 1 54.06 46 LEU B N 1
ATOM 1701 C CA . LEU B 1 46 ? -9.594 -12.883 -1.089 1 54.06 46 LEU B CA 1
ATOM 1702 C C . LEU B 1 46 ? -9.742 -14.164 -1.906 1 54.06 46 LEU B C 1
ATOM 1704 O O . LEU B 1 46 ? -8.797 -14.602 -2.564 1 54.06 46 LEU B O 1
ATOM 1708 N N . ILE B 1 47 ? -10.891 -14.719 -1.847 1 58.66 47 ILE B N 1
ATOM 1709 C CA . ILE B 1 47 ? -11.18 -15.93 -2.617 1 58.66 47 ILE B CA 1
ATOM 1710 C C . ILE B 1 47 ? -10.992 -15.648 -4.105 1 58.66 47 ILE B C 1
ATOM 1712 O O . ILE B 1 47 ? -10.367 -16.438 -4.816 1 58.66 47 ILE B O 1
ATOM 1716 N N . ALA B 1 48 ? -11.5 -14.594 -4.59 1 55.94 48 ALA B N 1
ATOM 1717 C CA . ALA B 1 48 ? -11.359 -14.195 -5.992 1 55.94 48 ALA B CA 1
ATOM 1718 C C . ALA B 1 48 ? -9.898 -13.969 -6.355 1 55.94 48 ALA B C 1
ATOM 1720 O O . ALA B 1 48 ? -9.438 -14.398 -7.418 1 55.94 48 ALA B O 1
ATOM 1721 N N . ALA B 1 49 ? -9.219 -13.305 -5.461 1 52.03 49 ALA B N 1
ATOM 1722 C CA . ALA B 1 49 ? -7.809 -13.008 -5.688 1 52.03 49 ALA B CA 1
ATOM 1723 C C . ALA B 1 49 ? -6.988 -14.289 -5.809 1 52.03 49 ALA B C 1
ATOM 1725 O O . ALA B 1 49 ? -6.133 -14.406 -6.691 1 52.03 49 ALA B O 1
ATOM 1726 N N . PHE B 1 50 ? -7.246 -15.188 -4.965 1 57.03 50 PHE B N 1
ATOM 1727 C CA . PHE B 1 50 ? -6.496 -16.438 -4.988 1 57.03 50 PHE B CA 1
ATOM 1728 C C . PHE B 1 50 ? -6.895 -17.281 -6.188 1 57.03 50 PHE B C 1
ATOM 1730 O O . PHE B 1 50 ? -6.066 -18.016 -6.75 1 57.03 50 PHE B O 1
ATOM 1737 N N . ALA B 1 51 ? -8.148 -17.266 -6.527 1 58.22 51 ALA B N 1
ATOM 1738 C CA . ALA B 1 51 ? -8.594 -17.938 -7.746 1 58.22 51 ALA B CA 1
ATOM 1739 C C . ALA B 1 51 ? -7.859 -17.391 -8.969 1 58.22 51 ALA B C 1
ATOM 1741 O O . ALA B 1 51 ? -7.383 -18.156 -9.805 1 58.22 51 ALA B O 1
ATOM 1742 N N . VAL B 1 52 ? -7.77 -16.156 -9.078 1 56.22 52 VAL B N 1
ATOM 1743 C CA . VAL B 1 52 ? -7.039 -15.516 -10.164 1 56.22 52 VAL B CA 1
ATOM 1744 C C . VAL B 1 52 ? -5.57 -15.93 -10.125 1 56.22 52 VAL B C 1
ATOM 1746 O O . VAL B 1 52 ? -4.988 -16.266 -11.156 1 56.22 52 VAL B O 1
ATOM 1749 N N . ALA B 1 53 ? -5.082 -15.852 -8.945 1 50.31 53 ALA B N 1
ATOM 1750 C CA . ALA B 1 53 ? -3.697 -16.281 -8.766 1 50.31 53 ALA B CA 1
ATOM 1751 C C . ALA B 1 53 ? -3.498 -17.703 -9.258 1 50.31 53 ALA B C 1
ATOM 1753 O O . ALA B 1 53 ? -2.5 -18.016 -9.914 1 50.31 53 ALA B O 1
ATOM 1754 N N . GLY B 1 54 ? -4.406 -18.562 -8.836 1 53.16 54 GLY B N 1
ATOM 1755 C CA . GLY B 1 54 ? -4.367 -19.938 -9.305 1 53.16 54 GLY B CA 1
ATOM 1756 C C . GLY B 1 54 ? -4.465 -20.062 -10.812 1 53.16 54 GLY B C 1
ATOM 1757 O O . GLY B 1 54 ? -3.719 -20.828 -11.43 1 53.16 54 GLY B O 1
ATOM 1758 N N . LEU B 1 55 ? -5.387 -19.344 -11.398 1 55.75 55 LEU B N 1
ATOM 1759 C CA . LEU B 1 55 ? -5.598 -19.375 -12.836 1 55.75 55 LEU B CA 1
ATOM 1760 C C . LEU B 1 55 ? -4.379 -18.828 -13.578 1 55.75 55 LEU B C 1
ATOM 1762 O O . LEU B 1 55 ? -3.98 -19.375 -14.609 1 55.75 55 LEU B O 1
ATOM 1766 N N . ILE B 1 56 ? -3.938 -17.75 -13.188 1 51.06 56 ILE B N 1
ATOM 1767 C CA . ILE B 1 56 ? -2.73 -17.188 -13.781 1 51.06 56 ILE B CA 1
ATOM 1768 C C . ILE B 1 56 ? -1.6 -18.203 -13.734 1 51.06 56 ILE B C 1
ATOM 1770 O O . ILE B 1 56 ? -0.854 -18.375 -14.703 1 51.06 56 ILE B O 1
ATOM 1774 N N . THR B 1 57 ? -1.554 -18.812 -12.578 1 49.31 57 THR B N 1
ATOM 1775 C CA . THR B 1 57 ? -0.5 -19.812 -12.414 1 49.31 57 THR B CA 1
ATOM 1776 C C . THR B 1 57 ? -0.62 -20.906 -13.469 1 49.31 57 THR B C 1
ATOM 1778 O O . THR B 1 57 ? 0.39 -21.422 -13.961 1 49.31 57 THR B O 1
ATOM 1781 N N . VAL B 1 58 ? -1.89 -21.172 -13.766 1 53.31 58 VAL B N 1
ATOM 1782 C CA . VAL B 1 58 ? -2.059 -22.266 -14.703 1 53.31 58 VAL B CA 1
ATOM 1783 C C . VAL B 1 58 ? -1.974 -21.75 -16.141 1 53.31 58 VAL B C 1
ATOM 1785 O O . VAL B 1 58 ? -1.647 -22.5 -17.062 1 53.31 58 VAL B O 1
ATOM 1788 N N . LEU B 1 59 ? -2.52 -20.594 -16.375 1 50.19 59 LEU B N 1
ATOM 1789 C CA . LEU B 1 59 ? -2.574 -20.031 -17.719 1 50.19 59 LEU B CA 1
ATOM 1790 C C . LEU B 1 59 ? -1.214 -19.484 -18.141 1 50.19 59 LEU B C 1
ATOM 1792 O O . LEU B 1 59 ? -0.893 -19.453 -19.328 1 50.19 59 LEU B O 1
ATOM 1796 N N . ILE B 1 60 ? -0.743 -18.672 -17.391 1 46 60 ILE B N 1
ATOM 1797 C CA . ILE B 1 60 ? 0.524 -18.031 -17.734 1 46 60 ILE B CA 1
ATOM 1798 C C . ILE B 1 60 ? 1.678 -18.984 -17.453 1 46 60 ILE B C 1
ATOM 1800 O O . ILE B 1 60 ? 1.883 -19.391 -16.297 1 46 60 ILE B O 1
ATOM 1804 N N . SER B 1 61 ? 2.018 -19.609 -18.5 1 44.03 61 SER B N 1
ATOM 1805 C CA . SER B 1 61 ? 3.213 -20.422 -18.375 1 44.03 61 SER B CA 1
ATOM 1806 C C . SER B 1 61 ? 4.348 -19.656 -17.703 1 44.03 61 SER B C 1
ATOM 1808 O O . SER B 1 61 ? 4.434 -18.438 -17.828 1 44.03 61 SER B O 1
ATOM 1810 N N . GLN B 1 62 ? 4.73 -20.141 -16.516 1 43.84 62 GLN B N 1
ATOM 1811 C CA . GLN B 1 62 ? 5.93 -19.578 -15.883 1 43.84 62 GLN B CA 1
ATOM 1812 C C . GLN B 1 62 ? 6.859 -18.953 -16.922 1 43.84 62 GLN B C 1
ATOM 1814 O O . GLN B 1 62 ? 7.516 -17.953 -16.641 1 43.84 62 GLN B O 1
ATOM 1819 N N . ASP B 1 63 ? 6.707 -19.484 -18.062 1 48.22 63 ASP B N 1
ATOM 1820 C CA . ASP B 1 63 ? 7.609 -19.047 -19.109 1 48.22 63 ASP B CA 1
ATOM 1821 C C . ASP B 1 63 ? 7.273 -17.625 -19.562 1 48.22 63 ASP B C 1
ATOM 1823 O O . ASP B 1 63 ? 8.172 -16.812 -19.797 1 48.22 63 ASP B O 1
ATOM 1827 N N . GLN B 1 64 ? 5.984 -17.281 -19.719 1 48.78 64 GLN B N 1
ATOM 1828 C CA . GLN B 1 64 ? 5.605 -15.961 -20.219 1 48.78 64 GLN B CA 1
ATOM 1829 C C . GLN B 1 64 ? 5.863 -14.891 -19.156 1 48.78 64 GLN B C 1
ATOM 1831 O O . GLN B 1 64 ? 6.352 -13.805 -19.469 1 48.78 64 GLN B O 1
ATOM 1836 N N . VAL B 1 65 ? 5.441 -15.141 -18 1 52.09 65 VAL B N 1
ATOM 1837 C CA . VAL B 1 65 ? 5.734 -14.211 -16.922 1 52.09 65 VAL B CA 1
ATOM 1838 C C . VAL B 1 65 ? 7.246 -14.023 -16.781 1 52.09 65 VAL B C 1
ATOM 1840 O O . VAL B 1 65 ? 7.727 -12.898 -16.641 1 52.09 65 VAL B O 1
ATOM 1843 N N .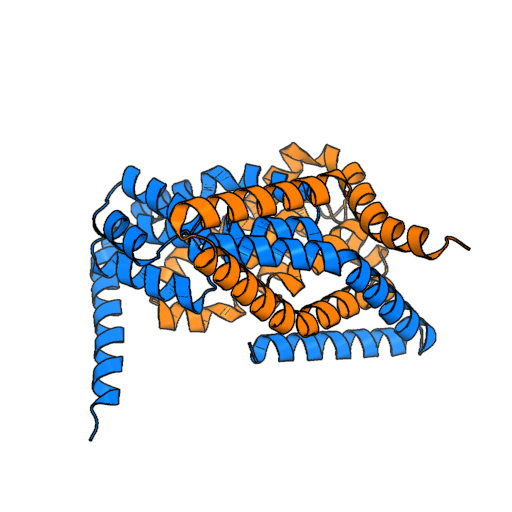 SER B 1 66 ? 7.867 -15.164 -16.797 1 52.16 66 SER B N 1
ATOM 1844 C CA . SER B 1 66 ? 9.328 -15.133 -16.75 1 52.16 66 SER B CA 1
ATOM 1845 C C . SER B 1 66 ? 9.906 -14.305 -17.891 1 52.16 66 SER B C 1
ATOM 1847 O O . SER B 1 66 ? 10.914 -13.617 -17.703 1 52.16 66 SER B O 1
ATOM 1849 N N . ARG B 1 67 ? 9.203 -14.391 -19 1 54.41 67 ARG B N 1
ATOM 1850 C CA . ARG B 1 67 ? 9.758 -13.688 -20.156 1 54.41 67 ARG B CA 1
ATOM 1851 C C . ARG B 1 67 ? 9.523 -12.18 -20.031 1 54.41 67 ARG B C 1
ATOM 1853 O O . ARG B 1 67 ? 10.391 -11.383 -20.406 1 54.41 67 ARG B O 1
ATOM 1860 N N . TRP B 1 68 ? 8.328 -11.852 -19.594 1 57.84 68 TRP B N 1
ATOM 1861 C CA . TRP B 1 68 ? 8.023 -10.422 -19.562 1 57.84 68 TRP B CA 1
ATOM 1862 C C . TRP B 1 68 ? 8.523 -9.781 -18.266 1 57.84 68 TRP B C 1
ATOM 1864 O O . TRP B 1 68 ? 8.961 -8.625 -18.266 1 57.84 68 TRP B O 1
ATOM 1874 N N . LEU B 1 69 ? 8.484 -10.492 -17.156 1 61.69 69 LEU B N 1
ATOM 1875 C CA . LEU B 1 69 ? 8.812 -9.953 -15.844 1 61.69 69 LEU B CA 1
ATOM 1876 C C . LEU B 1 69 ? 10.016 -10.672 -15.25 1 61.69 69 LEU B C 1
ATOM 1878 O O . LEU B 1 69 ? 10.453 -10.344 -14.141 1 61.69 69 LEU B O 1
ATOM 1882 N N . GLY B 1 70 ? 10.406 -11.68 -15.961 1 57.09 70 GLY B N 1
ATOM 1883 C CA . GLY B 1 70 ? 11.422 -12.617 -15.5 1 57.09 70 GLY B CA 1
ATOM 1884 C C . GLY B 1 70 ? 12.797 -12 -15.383 1 57.09 70 GLY B C 1
ATOM 1885 O O . GLY B 1 70 ? 12.961 -10.789 -15.562 1 57.09 70 GLY B O 1
ATOM 1886 N N . ARG B 1 71 ? 13.859 -12.867 -14.906 1 57.22 71 ARG B N 1
ATOM 1887 C CA . ARG B 1 71 ? 15.273 -12.633 -14.602 1 57.22 71 ARG B CA 1
ATOM 1888 C C . ARG B 1 71 ? 15.938 -11.812 -15.703 1 57.22 71 ARG B C 1
ATOM 1890 O O . ARG B 1 71 ? 16.812 -10.992 -15.43 1 57.22 71 ARG B O 1
ATOM 1897 N N . GLU B 1 72 ? 15.352 -12.031 -16.891 1 56.69 72 GLU B N 1
ATOM 1898 C CA . GLU B 1 72 ? 16.156 -11.43 -17.938 1 56.69 72 GLU B CA 1
ATOM 1899 C C . GLU B 1 72 ? 15.625 -10.047 -18.312 1 56.69 72 GLU B C 1
ATOM 1901 O O . GLU B 1 72 ? 16.172 -9.375 -19.203 1 56.69 72 GLU B O 1
ATOM 1906 N N . SER B 1 73 ? 14.68 -9.609 -17.547 1 63.59 73 SER B N 1
ATOM 1907 C CA . SER B 1 73 ? 14.07 -8.398 -18.094 1 63.59 73 SER B CA 1
ATOM 1908 C C . SER B 1 73 ? 14.75 -7.145 -17.547 1 63.59 73 SER B C 1
ATOM 1910 O O . SER B 1 73 ? 14.664 -6.074 -18.141 1 63.59 73 SER B O 1
ATOM 1912 N N . GLY B 1 74 ? 15.641 -7.297 -16.609 1 77.38 74 GLY B N 1
ATOM 1913 C CA . GLY B 1 74 ? 16.391 -6.16 -16.109 1 77.38 74 GLY B CA 1
ATOM 1914 C C . GLY B 1 74 ? 15.539 -4.934 -15.875 1 77.38 74 GLY B C 1
ATOM 1915 O O . GLY B 1 74 ? 14.492 -5.016 -15.234 1 77.38 74 GLY B O 1
ATOM 1916 N N . LE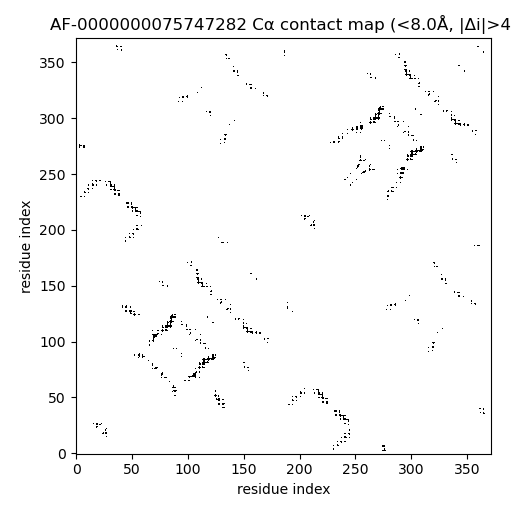U B 1 75 ? 15.906 -3.838 -16.406 1 87.56 75 LEU B N 1
ATOM 1917 C CA . LEU B 1 75 ? 15.242 -2.549 -16.234 1 87.56 75 LEU B CA 1
ATOM 1918 C C . LEU B 1 75 ? 13.898 -2.533 -16.953 1 87.56 75 LEU B C 1
ATOM 1920 O O . LEU B 1 75 ? 12.938 -1.933 -16.469 1 87.56 75 LEU B O 1
ATOM 1924 N N . LYS B 1 76 ? 13.859 -3.244 -17.984 1 87.88 76 LYS B N 1
ATOM 1925 C CA . LYS B 1 76 ? 12.602 -3.307 -18.734 1 87.88 76 LYS B CA 1
ATOM 1926 C C . LYS B 1 76 ? 11.516 -4.008 -17.922 1 87.88 76 LYS B C 1
ATOM 1928 O O . LYS B 1 76 ? 10.359 -3.588 -17.922 1 87.88 76 LYS B O 1
ATOM 1933 N N . GLY B 1 77 ? 11.914 -5.059 -17.297 1 88.12 77 GLY B N 1
ATOM 1934 C CA . GLY B 1 77 ? 10.969 -5.762 -16.438 1 88.12 77 GLY B CA 1
ATOM 1935 C C . GLY B 1 77 ? 10.461 -4.914 -15.281 1 88.12 77 GLY B C 1
ATOM 1936 O O . GLY B 1 77 ? 9.266 -4.934 -14.977 1 88.12 77 GLY B O 1
ATOM 1937 N N . ILE B 1 78 ? 11.367 -4.141 -14.758 1 92.44 78 ILE B N 1
ATOM 1938 C CA . ILE B 1 78 ? 11.039 -3.277 -13.625 1 92.44 78 ILE B CA 1
ATOM 1939 C C . ILE B 1 78 ? 10.062 -2.191 -14.078 1 92.44 78 ILE B C 1
ATOM 1941 O O . ILE B 1 78 ? 9.078 -1.913 -13.391 1 92.44 78 ILE B O 1
ATOM 1945 N N . LEU B 1 79 ? 10.281 -1.675 -15.266 1 91.62 79 LEU B N 1
ATOM 1946 C CA . LEU B 1 79 ? 9.422 -0.62 -15.789 1 91.62 79 LEU B CA 1
ATOM 1947 C C . LEU B 1 79 ? 8.039 -1.164 -16.125 1 91.62 79 LEU B C 1
ATOM 1949 O O . LEU B 1 79 ? 7.027 -0.52 -15.836 1 91.62 79 LEU B O 1
ATOM 1953 N N . LEU B 1 80 ? 8.031 -2.299 -16.656 1 88.25 80 LEU B N 1
ATOM 1954 C CA . LEU B 1 80 ? 6.762 -2.93 -17 1 88.25 80 LEU B CA 1
ATOM 1955 C C . LEU B 1 80 ? 5.98 -3.287 -15.734 1 88.25 80 LEU B C 1
ATOM 1957 O O . LEU B 1 80 ? 4.754 -3.154 -15.703 1 88.25 80 LEU B O 1
ATOM 1961 N N . ALA B 1 81 ? 6.676 -3.787 -14.773 1 90.56 81 ALA B N 1
ATOM 1962 C CA . ALA B 1 81 ? 6.039 -4.129 -13.508 1 90.56 81 ALA B CA 1
ATOM 1963 C C . ALA B 1 81 ? 5.449 -2.891 -12.836 1 90.56 81 ALA B C 1
ATOM 1965 O O . ALA B 1 81 ? 4.355 -2.943 -12.273 1 90.56 81 ALA B O 1
ATOM 1966 N N . ALA B 1 82 ? 6.227 -1.811 -12.93 1 91.44 82 ALA B N 1
ATOM 1967 C CA . ALA B 1 82 ? 5.734 -0.55 -12.375 1 91.44 82 ALA B CA 1
ATOM 1968 C C . ALA B 1 82 ? 4.453 -0.109 -13.078 1 91.44 82 ALA B C 1
ATOM 1970 O O . ALA B 1 82 ? 3.488 0.301 -12.43 1 91.44 82 ALA B O 1
ATOM 1971 N N . LEU B 1 83 ? 4.418 -0.193 -14.359 1 86.38 83 LEU B N 1
ATOM 1972 C CA . LEU B 1 83 ? 3.238 0.175 -15.133 1 86.38 83 LEU B CA 1
ATOM 1973 C C . LEU B 1 83 ? 2.062 -0.74 -14.805 1 86.38 83 LEU B C 1
ATOM 1975 O O . LEU B 1 83 ? 0.927 -0.277 -14.672 1 86.38 83 LEU B O 1
ATOM 1979 N N . ALA B 1 84 ? 2.354 -1.961 -14.719 1 82.94 84 ALA B N 1
ATOM 1980 C CA . ALA B 1 84 ? 1.317 -2.924 -14.352 1 82.94 84 ALA B CA 1
ATOM 1981 C C . ALA B 1 84 ? 0.734 -2.605 -12.977 1 82.94 84 ALA B C 1
ATOM 1983 O O . ALA B 1 84 ? -0.482 -2.676 -12.781 1 82.94 84 ALA B O 1
ATOM 1984 N N . GLY B 1 85 ? 1.634 -2.311 -12.008 1 85.88 85 GLY B N 1
ATOM 1985 C CA . GLY B 1 85 ? 1.176 -1.946 -10.672 1 85.88 85 GLY B CA 1
ATOM 1986 C C . GLY B 1 85 ? 0.249 -0.746 -10.664 1 85.88 85 GLY B C 1
ATOM 1987 O O . GLY B 1 85 ? -0.742 -0.723 -9.938 1 85.88 85 GLY B O 1
ATOM 1988 N N . ALA B 1 86 ? 0.544 0.206 -11.562 1 84.06 86 ALA B N 1
ATOM 1989 C CA . ALA B 1 86 ? -0.253 1.427 -11.648 1 84.06 86 ALA B CA 1
ATOM 1990 C C . ALA B 1 86 ? -1.633 1.138 -12.234 1 84.06 86 ALA B C 1
ATOM 1992 O O . ALA B 1 86 ? -2.609 1.815 -11.898 1 84.06 86 ALA B O 1
ATOM 1993 N N . LEU B 1 87 ? -1.687 0.151 -12.992 1 76.56 87 LEU B N 1
ATOM 1994 C CA . LEU B 1 87 ? -2.889 -0.071 -13.789 1 76.56 87 LEU B CA 1
ATOM 1995 C C . LEU B 1 87 ? -3.768 -1.146 -13.156 1 76.56 87 LEU B C 1
ATOM 1997 O O . LEU B 1 87 ? -4.988 -1.136 -13.328 1 76.56 87 LEU B O 1
ATOM 2001 N N . VAL B 1 88 ? -3.205 -2.043 -12.469 1 68.44 88 VAL B N 1
ATOM 2002 C CA . VAL B 1 88 ? -3.943 -3.164 -11.891 1 68.44 88 VAL B CA 1
ATOM 2003 C C . VAL B 1 88 ? -4.938 -2.65 -10.852 1 68.44 88 VAL B C 1
ATOM 2005 O O . VAL B 1 88 ? -4.566 -1.898 -9.953 1 68.44 88 VAL B O 1
ATOM 2008 N N . PRO B 1 89 ? -6.141 -2.908 -11.094 1 62.34 89 PRO B N 1
ATOM 2009 C CA . PRO B 1 89 ? -7.133 -2.541 -10.078 1 62.34 89 PRO B CA 1
ATOM 2010 C C . PRO B 1 89 ? -7.113 -3.473 -8.867 1 62.34 89 PRO B C 1
ATOM 2012 O O . PRO B 1 89 ? -6.406 -4.484 -8.875 1 62.34 89 PRO B O 1
ATOM 2015 N N . GLY B 1 90 ? -7.742 -2.998 -7.773 1 63.09 90 GLY B N 1
ATOM 2016 C CA . GLY B 1 90 ? -7.867 -3.883 -6.629 1 63.09 90 GLY B CA 1
ATOM 2017 C C . GLY B 1 90 ? -7.055 -3.428 -5.43 1 63.09 90 GLY B C 1
ATOM 2018 O O . GLY B 1 90 ? -6.137 -2.619 -5.57 1 63.09 90 GLY B O 1
ATOM 2019 N N . GLY B 1 91 ? -7.441 -3.912 -4.344 1 68.81 91 GLY B N 1
ATOM 2020 C CA . GLY B 1 91 ? -6.781 -3.588 -3.092 1 68.81 91 GLY B CA 1
ATOM 2021 C C . GLY B 1 91 ? -5.699 -4.582 -2.715 1 68.81 91 GLY B C 1
ATOM 2022 O O . GLY B 1 91 ? -5.262 -5.379 -3.547 1 68.81 91 GLY B O 1
ATOM 2023 N N . PRO B 1 92 ? -5.145 -4.473 -1.582 1 77.19 92 PRO B N 1
ATOM 2024 C CA . PRO B 1 92 ? -4.012 -5.293 -1.14 1 77.19 92 PRO B CA 1
ATOM 2025 C C . PRO B 1 92 ? -4.301 -6.789 -1.224 1 77.19 92 PRO B C 1
ATOM 2027 O O . PRO B 1 92 ? -3.389 -7.586 -1.451 1 77.19 92 PRO B O 1
ATOM 2030 N N . TYR B 1 93 ? -5.418 -7.086 -1.06 1 67.12 93 TYR B N 1
ATOM 2031 C CA . TYR B 1 93 ? -5.801 -8.492 -1.083 1 67.12 93 TYR B CA 1
ATOM 2032 C C . TYR B 1 93 ? -5.719 -9.055 -2.496 1 67.12 93 TYR B C 1
ATOM 2034 O O . TYR B 1 93 ? -5.727 -10.273 -2.686 1 67.12 93 TYR B O 1
ATOM 2042 N N . VAL B 1 94 ? -5.633 -8.172 -3.402 1 67.12 94 VAL B N 1
ATOM 2043 C CA . VAL B 1 94 ? -5.508 -8.586 -4.797 1 67.12 94 VAL B CA 1
ATOM 2044 C C . VAL B 1 94 ? -4.047 -8.5 -5.234 1 67.12 94 VAL B C 1
ATOM 2046 O O . VAL B 1 94 ? -3.49 -9.469 -5.754 1 67.12 94 VAL B O 1
ATOM 2049 N N . TYR B 1 95 ? -3.434 -7.422 -4.961 1 79.75 95 TYR B N 1
ATOM 2050 C CA . TYR B 1 95 ? -2.148 -7.215 -5.617 1 79.75 95 TYR B CA 1
ATOM 2051 C C . TYR B 1 95 ? -1.025 -7.898 -4.848 1 79.75 95 TYR B C 1
ATOM 2053 O O . TYR B 1 95 ? 0.028 -8.203 -5.41 1 79.75 95 TYR B O 1
ATOM 2061 N N . PHE B 1 96 ? -1.227 -8.289 -3.609 1 83.69 96 PHE B N 1
ATOM 2062 C CA . PHE B 1 96 ? -0.158 -8.984 -2.9 1 83.69 96 PHE B CA 1
ATOM 2063 C C . PHE B 1 96 ? -0.033 -10.422 -3.385 1 83.69 96 PHE B C 1
ATOM 2065 O O . PHE B 1 96 ? 1.068 -10.891 -3.68 1 83.69 96 PHE B O 1
ATOM 2072 N N . PRO B 1 97 ? -1.17 -11.133 -3.432 1 75.38 97 PRO B N 1
ATOM 2073 C CA . PRO B 1 97 ? -1.053 -12.469 -4.016 1 75.38 97 PRO B CA 1
ATOM 2074 C C . PRO B 1 97 ? -0.542 -12.445 -5.453 1 75.38 97 PRO B C 1
ATOM 2076 O O . PRO B 1 97 ? 0.204 -13.336 -5.867 1 75.38 97 PRO B O 1
ATOM 2079 N N . LEU B 1 98 ? -0.945 -11.477 -6.203 1 76.25 98 LEU B N 1
ATOM 2080 C CA . LEU B 1 98 ? -0.447 -11.32 -7.566 1 76.25 98 LEU B CA 1
ATOM 2081 C C . LEU B 1 98 ? 1.065 -11.117 -7.574 1 76.25 98 LEU B C 1
ATOM 2083 O O . LEU B 1 98 ? 1.767 -11.688 -8.414 1 76.25 98 LEU B O 1
ATOM 2087 N N . ALA B 1 99 ? 1.535 -10.344 -6.711 1 86.19 99 ALA B N 1
ATOM 2088 C CA . ALA B 1 99 ? 2.971 -10.117 -6.57 1 86.19 99 ALA B CA 1
ATOM 2089 C C . ALA B 1 99 ? 3.699 -11.414 -6.227 1 86.19 99 ALA B C 1
ATOM 2091 O O . ALA B 1 99 ? 4.773 -11.688 -6.77 1 86.19 99 ALA B O 1
ATOM 2092 N N . ALA B 1 100 ? 3.092 -12.172 -5.367 1 81.69 100 ALA B N 1
ATOM 2093 C CA . ALA B 1 100 ? 3.678 -13.461 -5.004 1 81.69 100 ALA B CA 1
ATOM 2094 C C . ALA B 1 100 ? 3.744 -14.391 -6.211 1 81.69 100 ALA B C 1
ATOM 2096 O O . ALA B 1 100 ? 4.73 -15.109 -6.395 1 81.69 100 ALA B O 1
ATOM 2097 N N . THR B 1 101 ? 2.744 -14.32 -6.926 1 74.44 101 THR B N 1
ATOM 2098 C CA . THR B 1 101 ? 2.684 -15.164 -8.117 1 74.44 101 THR B CA 1
ATOM 2099 C C . THR B 1 101 ? 3.75 -14.75 -9.125 1 74.44 101 THR B C 1
ATOM 2101 O O . THR B 1 101 ? 4.336 -15.594 -9.805 1 74.44 101 THR B O 1
ATOM 2104 N N . PHE B 1 102 ? 3.961 -13.469 -9.266 1 79.75 102 PHE B N 1
ATOM 2105 C CA . PHE B 1 102 ? 5.012 -12.984 -10.156 1 79.75 102 PHE B CA 1
ATOM 2106 C C . PHE B 1 102 ? 6.367 -13.547 -9.75 1 79.75 102 PHE B C 1
ATOM 2108 O O . PHE B 1 102 ? 7.164 -13.945 -10.602 1 79.75 102 PHE B O 1
ATOM 2115 N N . LEU B 1 103 ? 6.586 -13.602 -8.516 1 82.69 103 LEU B N 1
ATOM 2116 C CA . LEU B 1 103 ? 7.852 -14.117 -8.008 1 82.69 103 LEU B CA 1
ATOM 2117 C C . LEU B 1 103 ? 7.996 -15.602 -8.305 1 82.69 103 LEU B C 1
ATOM 2119 O O . LEU B 1 103 ? 9.07 -16.062 -8.695 1 82.69 103 LEU B O 1
ATOM 2123 N N . LEU B 1 104 ? 6.984 -16.266 -8.141 1 76.5 104 LEU B N 1
ATOM 2124 C CA . LEU B 1 104 ? 7.004 -17.703 -8.367 1 76.5 104 LEU B CA 1
ATOM 2125 C C . LEU B 1 104 ? 7.184 -18.016 -9.852 1 76.5 104 LEU B C 1
ATOM 2127 O O . LEU B 1 104 ? 7.766 -19.047 -10.203 1 76.5 104 LEU B O 1
ATOM 2131 N N . ALA B 1 105 ? 6.699 -17.141 -10.625 1 73.88 105 ALA B N 1
ATOM 2132 C CA . ALA B 1 105 ? 6.789 -17.328 -12.07 1 73.88 105 ALA B CA 1
ATOM 2133 C C . ALA B 1 105 ? 8.18 -16.969 -12.586 1 73.88 105 ALA B C 1
ATOM 2135 O O . ALA B 1 105 ? 8.477 -17.156 -13.773 1 73.88 105 ALA B O 1
ATOM 2136 N N . GLY B 1 106 ? 8.992 -16.328 -11.656 1 78 106 GLY B N 1
ATOM 2137 C CA . GLY B 1 106 ? 10.375 -16.109 -12.039 1 78 106 GLY B CA 1
ATOM 2138 C C . GLY B 1 106 ? 10.758 -14.641 -12.055 1 78 106 GLY B C 1
ATOM 2139 O O . GLY B 1 106 ? 11.875 -14.289 -12.438 1 78 106 GLY B O 1
ATOM 2140 N N . ALA B 1 107 ? 9.875 -13.875 -11.688 1 83.06 107 ALA B N 1
ATOM 2141 C CA . ALA B 1 107 ? 10.188 -12.453 -11.641 1 83.06 107 ALA B CA 1
ATOM 2142 C C . ALA B 1 107 ? 11.289 -12.172 -10.617 1 83.06 107 ALA B C 1
ATOM 2144 O O . ALA B 1 107 ? 11.414 -12.891 -9.617 1 83.06 107 ALA B O 1
ATOM 2145 N N . GLU B 1 108 ? 12.039 -11.109 -10.914 1 87.81 108 GLU B N 1
ATOM 2146 C CA . GLU B 1 108 ? 13.062 -10.672 -9.969 1 87.81 108 GLU B CA 1
ATOM 2147 C C . GLU B 1 108 ? 12.438 -9.914 -8.797 1 87.81 108 GLU B C 1
ATOM 2149 O O . GLU B 1 108 ? 11.328 -9.391 -8.914 1 87.81 108 GLU B O 1
ATOM 2154 N N . LEU B 1 109 ? 13.219 -9.867 -7.727 1 90.12 109 LEU B N 1
ATOM 2155 C CA . LEU B 1 109 ? 12.766 -9.18 -6.52 1 90.12 109 LEU B CA 1
ATOM 2156 C C . LEU B 1 109 ? 12.438 -7.723 -6.816 1 90.12 109 LEU B C 1
ATOM 2158 O O . LEU B 1 109 ? 11.43 -7.195 -6.336 1 90.12 109 LEU B O 1
ATOM 2162 N N . GLY B 1 110 ? 13.328 -7.141 -7.574 1 92.62 110 GLY B N 1
ATOM 2163 C CA . GLY B 1 110 ? 13.141 -5.742 -7.926 1 92.62 110 GLY B CA 1
ATOM 2164 C C . GLY B 1 110 ? 11.867 -5.496 -8.711 1 92.62 110 GLY B C 1
ATOM 2165 O O . GLY B 1 110 ? 11.211 -4.469 -8.531 1 92.62 110 GLY B O 1
ATOM 2166 N N . THR B 1 111 ? 11.508 -6.41 -9.562 1 91.69 111 THR B N 1
ATOM 2167 C CA . THR B 1 111 ? 10.289 -6.316 -10.359 1 91.69 111 THR B CA 1
ATOM 2168 C C . THR B 1 111 ? 9.055 -6.328 -9.453 1 91.69 111 THR B C 1
ATOM 2170 O O . THR B 1 111 ? 8.133 -5.527 -9.641 1 91.69 111 THR B O 1
ATOM 2173 N N . VAL B 1 112 ? 9.07 -7.133 -8.477 1 92.25 112 VAL B N 1
ATOM 2174 C CA . VAL B 1 112 ? 7.941 -7.262 -7.559 1 92.25 112 VAL B CA 1
ATOM 2175 C C . VAL B 1 112 ? 7.852 -6.023 -6.672 1 92.25 112 VAL B C 1
ATOM 2177 O O . VAL B 1 112 ? 6.758 -5.504 -6.43 1 92.25 112 VAL B O 1
ATOM 2180 N N . VAL B 1 113 ? 8.992 -5.562 -6.254 1 93.56 113 VAL B N 1
ATOM 2181 C CA . VAL B 1 113 ? 9.039 -4.359 -5.434 1 93.56 113 VAL B CA 1
ATOM 2182 C C . VAL B 1 113 ? 8.516 -3.166 -6.234 1 93.56 113 VAL B C 1
ATOM 2184 O O . VAL B 1 113 ? 7.738 -2.355 -5.719 1 93.56 113 VAL B O 1
ATOM 2187 N N . ALA B 1 114 ? 8.93 -3.07 -7.457 1 94.19 114 ALA B N 1
ATOM 2188 C CA . ALA B 1 114 ? 8.461 -2 -8.328 1 94.19 114 ALA B CA 1
ATOM 2189 C C . ALA B 1 114 ? 6.949 -2.088 -8.531 1 94.19 114 ALA B C 1
ATOM 2191 O O . ALA B 1 114 ? 6.254 -1.069 -8.516 1 94.19 114 ALA B O 1
ATOM 2192 N N . PHE B 1 115 ? 6.477 -3.256 -8.719 1 92 115 PHE B N 1
ATOM 2193 C CA . PHE B 1 115 ? 5.055 -3.506 -8.922 1 92 115 PHE B CA 1
ATOM 2194 C C . PHE B 1 115 ? 4.25 -3.043 -7.707 1 92 115 PHE B C 1
ATOM 2196 O O . PHE B 1 115 ? 3.305 -2.266 -7.844 1 92 115 PHE B O 1
ATOM 2203 N N . VAL B 1 116 ? 4.641 -3.441 -6.543 1 93.31 116 VAL B N 1
ATOM 2204 C CA . VAL B 1 116 ? 3.904 -3.15 -5.316 1 93.31 116 VAL B CA 1
ATOM 2205 C C . VAL B 1 116 ? 4.012 -1.661 -4.992 1 93.31 116 VAL B C 1
ATOM 2207 O O . VAL B 1 116 ? 3.023 -1.032 -4.602 1 93.31 116 VAL B O 1
ATOM 2210 N N . THR B 1 117 ? 5.176 -1.146 -5.211 1 94.19 117 THR B N 1
ATOM 2211 C CA . THR B 1 117 ? 5.398 0.269 -4.934 1 94.19 117 THR B CA 1
ATOM 2212 C C . THR B 1 117 ? 4.566 1.143 -5.863 1 94.19 117 THR B C 1
ATOM 2214 O O . THR B 1 117 ? 3.938 2.107 -5.422 1 94.19 117 THR B O 1
ATOM 2217 N N . ALA B 1 118 ? 4.566 0.799 -7.105 1 92.75 118 ALA B N 1
ATOM 2218 C CA . ALA B 1 118 ? 3.777 1.55 -8.078 1 92.75 118 ALA B CA 1
ATOM 2219 C C . ALA B 1 118 ? 2.287 1.45 -7.77 1 92.75 118 ALA B C 1
ATOM 2221 O O . ALA B 1 118 ? 1.557 2.439 -7.875 1 92.75 118 ALA B O 1
ATOM 2222 N N . LYS B 1 119 ? 1.936 0.305 -7.414 1 87.81 119 LYS B N 1
ATOM 2223 C CA . LYS B 1 119 ? 0.537 0.105 -7.051 1 87.81 119 LYS B CA 1
ATOM 2224 C C . LYS B 1 119 ? 0.139 1.007 -5.887 1 87.81 119 LYS B C 1
ATOM 2226 O O . LYS B 1 119 ? -0.974 1.536 -5.855 1 87.81 119 LYS B O 1
ATOM 2231 N N . ASN B 1 120 ? 0.937 1.171 -4.965 1 90.75 120 ASN B N 1
ATOM 2232 C CA . ASN B 1 120 ? 0.631 1.938 -3.764 1 90.75 120 ASN B CA 1
ATOM 2233 C C . ASN B 1 120 ? 0.769 3.439 -4.008 1 90.75 120 ASN B C 1
ATOM 2235 O O . ASN B 1 120 ? 0.043 4.238 -3.412 1 90.75 120 ASN B O 1
ATOM 2239 N N . LEU B 1 121 ? 1.592 3.809 -5.004 1 91.06 121 LEU B N 1
ATOM 2240 C CA . LEU B 1 121 ? 1.86 5.23 -5.195 1 91.06 121 LEU B CA 1
ATOM 2241 C C . LEU B 1 121 ? 1.104 5.77 -6.406 1 91.06 121 LEU B C 1
ATOM 2243 O O . LEU B 1 121 ? 0.748 6.949 -6.445 1 91.06 121 LEU B O 1
ATOM 2247 N N . TRP B 1 122 ? 0.944 4.891 -7.43 1 85.25 122 TRP B N 1
ATOM 2248 C CA . TRP B 1 122 ? 0.38 5.312 -8.703 1 85.25 122 TRP B CA 1
ATOM 2249 C C . TRP B 1 122 ? -0.989 4.68 -8.93 1 85.25 122 TRP B C 1
ATOM 2251 O O . TRP B 1 122 ? -1.313 4.273 -10.047 1 85.25 122 TRP B O 1
ATOM 2261 N N . THR B 1 123 ? -1.743 4.477 -7.984 1 77.5 123 THR B N 1
ATOM 2262 C CA . THR B 1 123 ? -3.023 3.816 -8.219 1 77.5 123 THR B CA 1
ATOM 2263 C C . THR B 1 123 ? -3.93 4.68 -9.086 1 77.5 123 THR B C 1
ATOM 2265 O O . THR B 1 123 ? -4.664 5.531 -8.578 1 77.5 123 THR B O 1
ATOM 2268 N N . LEU B 1 124 ? -3.992 4.434 -10.422 1 73.81 124 LEU B N 1
ATOM 2269 C CA . LEU B 1 124 ? -4.73 5.246 -11.383 1 73.81 124 LEU B CA 1
ATOM 2270 C C . LEU B 1 124 ? -6.234 5.109 -11.172 1 73.81 124 LEU B C 1
ATOM 2272 O O . LEU B 1 124 ? -6.988 6.051 -11.422 1 73.81 124 LEU B O 1
ATOM 2276 N N . SER B 1 125 ? -6.609 3.945 -10.734 1 67.56 125 SER B N 1
ATOM 2277 C CA . SER B 1 125 ? -8.031 3.695 -10.5 1 67.56 125 SER B CA 1
ATOM 2278 C C . SER B 1 125 ? -8.562 4.566 -9.367 1 67.56 125 SER B C 1
ATOM 2280 O O . SER B 1 125 ? -9.766 4.824 -9.289 1 67.56 125 SER B O 1
ATOM 2282 N N . ARG B 1 126 ? -7.73 5.012 -8.461 1 72.69 126 ARG B N 1
ATOM 2283 C CA . ARG B 1 126 ? -8.156 5.812 -7.316 1 72.69 126 ARG B CA 1
ATOM 2284 C C . ARG B 1 126 ? -7.902 7.297 -7.559 1 72.69 126 ARG B C 1
ATOM 2286 O O . ARG B 1 126 ? -8.281 8.133 -6.738 1 72.69 126 ARG B O 1
ATOM 2293 N N . LEU B 1 127 ? -7.434 7.625 -8.734 1 77.31 127 LEU B N 1
ATOM 2294 C CA . LEU B 1 127 ? -7.039 9 -9.031 1 77.31 127 LEU B CA 1
ATOM 2295 C C . LEU B 1 127 ? -8.227 9.945 -8.922 1 77.31 127 LEU B C 1
ATOM 2297 O O . LEU B 1 127 ? -8.133 10.992 -8.273 1 77.31 127 LEU B O 1
ATOM 2301 N N . PRO B 1 128 ? -9.398 9.625 -9.555 1 70.81 128 PRO B N 1
ATOM 2302 C CA . PRO B 1 128 ? -10.531 10.539 -9.422 1 70.81 128 PRO B CA 1
ATOM 2303 C C . PRO B 1 128 ? -10.977 10.719 -7.969 1 70.81 128 PRO B C 1
ATOM 2305 O O . PRO B 1 128 ? -11.305 11.828 -7.551 1 70.81 128 PRO B O 1
ATOM 2308 N N . MET B 1 129 ? -10.969 9.734 -7.219 1 69.44 129 MET B N 1
ATOM 2309 C CA . MET B 1 129 ? -11.344 9.789 -5.809 1 69.44 129 MET B CA 1
ATOM 2310 C C . MET B 1 129 ? -10.352 10.633 -5.012 1 69.44 129 MET B C 1
ATOM 2312 O O . MET B 1 129 ? -10.75 11.43 -4.16 1 69.44 129 MET B O 1
ATOM 2316 N N . GLU B 1 130 ? -9.094 10.352 -5.285 1 80.12 130 GLU B N 1
ATOM 2317 C CA . GLU B 1 130 ? -8.055 11.117 -4.605 1 80.12 130 GLU B CA 1
ATOM 2318 C C . GLU B 1 130 ? -8.195 12.609 -4.895 1 80.12 130 GLU B C 1
ATOM 2320 O O . GLU B 1 130 ? -8.047 13.438 -3.992 1 80.12 130 GLU B O 1
ATOM 2325 N N . MET B 1 131 ? -8.523 12.938 -6.133 1 77.94 131 MET B N 1
ATOM 2326 C CA . MET B 1 131 ? -8.688 14.336 -6.512 1 77.94 131 MET B CA 1
ATOM 2327 C C . MET B 1 131 ? -9.906 14.945 -5.832 1 77.94 131 MET B C 1
ATOM 2329 O O . MET B 1 131 ? -9.891 16.109 -5.441 1 77.94 131 MET B O 1
ATOM 2333 N N . ALA B 1 132 ? -10.883 14.164 -5.664 1 71.19 132 ALA B N 1
ATOM 2334 C CA . ALA B 1 132 ? -12.133 14.633 -5.07 1 71.19 132 ALA B CA 1
ATOM 2335 C C . ALA B 1 132 ? -11.992 14.805 -3.559 1 71.19 132 ALA B C 1
ATOM 2337 O O . ALA B 1 132 ? -12.539 15.742 -2.979 1 71.19 132 ALA B O 1
ATOM 2338 N N . LEU B 1 133 ? -11.25 13.977 -2.912 1 70.75 133 LEU B N 1
ATOM 2339 C CA . LEU B 1 133 ? -11.195 13.961 -1.455 1 70.75 133 LEU B CA 1
ATOM 2340 C C . LEU B 1 133 ? -10.039 14.812 -0.945 1 70.75 133 LEU B C 1
ATOM 2342 O O . LEU B 1 133 ? -10.102 15.352 0.163 1 70.75 133 LEU B O 1
ATOM 2346 N N . LEU B 1 134 ? -9.062 14.875 -1.683 1 79.44 134 LEU B N 1
ATOM 2347 C CA . LEU B 1 134 ? -7.902 15.68 -1.309 1 79.44 134 LEU B CA 1
ATOM 2348 C C . LEU B 1 134 ? -7.879 17 -2.086 1 79.44 134 LEU B C 1
ATOM 2350 O O . LEU B 1 134 ? -8.461 17.984 -1.65 1 79.44 134 LEU B O 1
ATOM 2354 N N . ASN B 1 135 ? -7.508 17.109 -3.248 1 80.19 135 ASN B N 1
ATOM 2355 C CA . ASN B 1 135 ? -7.375 18.234 -4.18 1 80.19 135 ASN B CA 1
ATOM 2356 C C . ASN B 1 135 ? -6.566 17.844 -5.41 1 80.19 135 ASN B C 1
ATOM 2358 O O . ASN B 1 135 ? -5.566 17.125 -5.305 1 80.19 135 ASN B O 1
ATOM 2362 N N . PRO B 1 136 ? -7.07 18.219 -6.516 1 81.69 136 PRO B N 1
ATOM 2363 C CA . PRO B 1 136 ? -6.402 17.844 -7.762 1 81.69 136 PRO B CA 1
ATOM 2364 C C . PRO B 1 136 ? -4.957 18.328 -7.832 1 81.69 136 PRO B C 1
ATOM 2366 O O . PRO B 1 136 ? -4.094 17.641 -8.383 1 81.69 136 PRO B O 1
ATOM 2369 N N . GLU B 1 137 ? -4.715 19.422 -7.32 1 87.75 137 GLU B N 1
ATOM 2370 C CA . GLU B 1 137 ? -3.367 19.984 -7.41 1 87.75 137 GLU B CA 1
ATOM 2371 C C . GLU B 1 137 ? -2.381 19.156 -6.586 1 87.75 137 GLU B C 1
ATOM 2373 O O . GLU B 1 137 ? -1.296 18.812 -7.062 1 87.75 137 GLU B O 1
ATOM 2378 N N . ILE B 1 138 ? -2.717 18.859 -5.367 1 88.31 138 ILE B N 1
ATOM 2379 C CA . ILE B 1 138 ? -1.833 18.062 -4.508 1 88.31 138 ILE B CA 1
ATOM 2380 C C . ILE B 1 138 ? -1.666 16.672 -5.086 1 88.31 138 ILE B C 1
ATOM 2382 O O . ILE B 1 138 ? -0.581 16.078 -5.016 1 88.31 138 ILE B O 1
ATOM 2386 N N . THR B 1 139 ? -2.762 16.125 -5.547 1 86.44 139 THR B N 1
ATOM 2387 C CA . THR B 1 139 ? -2.721 14.805 -6.152 1 86.44 139 THR B CA 1
ATOM 2388 C C . THR B 1 139 ? -1.724 14.766 -7.305 1 86.44 139 THR B C 1
ATOM 2390 O O . THR B 1 139 ? -0.897 13.859 -7.391 1 86.44 139 THR B O 1
ATOM 2393 N N . LEU B 1 140 ? -1.776 15.766 -8.156 1 88 140 LEU B N 1
ATOM 2394 C CA . LEU B 1 140 ? -0.884 15.82 -9.312 1 88 140 LEU B CA 1
ATOM 2395 C C . LEU B 1 140 ? 0.562 16.016 -8.867 1 88 140 LEU B C 1
ATOM 2397 O O . LEU B 1 140 ? 1.481 15.469 -9.477 1 88 140 LEU B O 1
ATOM 2401 N N . ILE B 1 141 ? 0.731 16.797 -7.887 1 90 141 ILE B N 1
ATOM 2402 C CA . ILE B 1 141 ? 2.07 17.016 -7.355 1 90 141 ILE B CA 1
ATOM 2403 C C . ILE B 1 141 ? 2.633 15.711 -6.805 1 90 141 ILE B C 1
ATOM 2405 O O . ILE B 1 141 ? 3.787 15.359 -7.066 1 90 141 ILE B O 1
ATOM 2409 N N . ARG B 1 142 ? 1.852 15.008 -6.035 1 91.25 142 ARG B N 1
ATOM 2410 C CA . ARG B 1 142 ? 2.273 13.734 -5.461 1 91.25 142 ARG B CA 1
ATOM 2411 C C . ARG B 1 142 ? 2.666 12.742 -6.551 1 91.25 142 ARG B C 1
ATOM 2413 O O . ARG B 1 142 ? 3.703 12.086 -6.457 1 91.25 142 ARG B O 1
ATOM 2420 N N . TYR B 1 143 ? 1.862 12.664 -7.582 1 89.25 143 TYR B N 1
ATOM 2421 C CA . TYR B 1 143 ? 2.15 11.742 -8.68 1 89.25 143 TYR B CA 1
ATOM 2422 C C . TYR B 1 143 ? 3.414 12.164 -9.422 1 89.25 143 TYR B C 1
ATOM 2424 O O . TYR B 1 143 ? 4.203 11.312 -9.836 1 89.25 143 TYR B O 1
ATOM 2432 N N . ALA B 1 144 ? 3.6 13.438 -9.562 1 90.19 144 ALA B N 1
ATOM 2433 C CA . ALA B 1 144 ? 4.789 13.945 -10.25 1 90.19 144 ALA B CA 1
ATOM 2434 C C . ALA B 1 144 ? 6.051 13.633 -9.453 1 90.19 144 ALA B C 1
ATOM 2436 O O . ALA B 1 144 ? 7.055 13.188 -10.016 1 90.19 144 ALA B O 1
ATOM 2437 N N . VAL B 1 145 ? 6.023 13.805 -8.195 1 90.19 145 VAL B N 1
ATOM 2438 C CA . VAL B 1 145 ? 7.215 13.641 -7.359 1 90.19 145 VAL B CA 1
ATOM 2439 C C . VAL B 1 145 ? 7.508 12.156 -7.16 1 90.19 145 VAL B C 1
ATOM 2441 O O . VAL B 1 145 ? 8.664 11.773 -6.953 1 90.19 145 VAL B O 1
ATOM 2444 N N . THR B 1 146 ? 6.473 11.367 -7.281 1 91.06 146 THR B N 1
ATOM 2445 C CA . THR B 1 146 ? 6.66 9.945 -6.98 1 91.06 146 THR B CA 1
ATOM 2446 C C . THR B 1 146 ? 6.875 9.148 -8.266 1 91.06 146 THR B C 1
ATOM 2448 O O . THR B 1 146 ? 7.137 7.945 -8.219 1 91.06 146 THR B O 1
ATOM 2451 N N . PHE B 1 147 ? 6.832 9.758 -9.391 1 90.31 147 PHE B N 1
ATOM 2452 C CA . PHE B 1 147 ? 6.801 9.094 -10.688 1 90.31 147 PHE B CA 1
ATOM 2453 C C . PHE B 1 147 ? 8.016 8.195 -10.867 1 90.31 147 PHE B C 1
ATOM 2455 O O . PHE B 1 147 ? 7.895 7.074 -11.359 1 90.31 147 PHE B O 1
ATOM 2462 N N . VAL B 1 148 ? 9.133 8.562 -10.469 1 91.88 148 VAL B N 1
ATOM 2463 C CA . VAL B 1 148 ? 10.375 7.855 -10.758 1 91.88 148 VAL B CA 1
ATOM 2464 C C . VAL B 1 148 ? 10.688 6.879 -9.625 1 91.88 148 VAL B C 1
ATOM 2466 O O . VAL B 1 148 ? 11.57 6.027 -9.75 1 91.88 148 VAL B O 1
ATOM 2469 N N . PHE B 1 149 ? 9.945 6.82 -8.633 1 91.25 149 PHE B N 1
ATOM 2470 C CA . PHE B 1 149 ? 10.359 6.148 -7.41 1 91.25 149 PHE B CA 1
ATOM 2471 C C . PHE B 1 149 ? 10.078 4.652 -7.488 1 91.25 149 PHE B C 1
ATOM 2473 O O . PHE B 1 149 ? 10.898 3.834 -7.066 1 91.25 149 PHE B O 1
ATOM 2480 N N . PRO B 1 150 ? 8.938 4.305 -8.102 1 93.75 150 PRO B N 1
ATOM 2481 C CA . PRO B 1 150 ? 8.703 2.859 -8.148 1 93.75 150 PRO B CA 1
ATOM 2482 C C . PRO B 1 150 ? 9.797 2.111 -8.906 1 93.75 150 PRO B C 1
ATOM 2484 O O . PRO B 1 150 ? 10.391 1.171 -8.375 1 93.75 150 PRO B O 1
ATOM 2487 N N . PRO B 1 151 ? 10.188 2.547 -10.133 1 93.38 151 PRO B N 1
ATOM 2488 C CA . PRO B 1 151 ? 11.305 1.864 -10.797 1 93.38 151 PRO B CA 1
ATOM 2489 C C . PRO B 1 151 ? 12.617 1.998 -10.031 1 93.38 151 PRO B C 1
ATOM 2491 O O . PRO B 1 151 ? 13.414 1.06 -10 1 93.38 151 PRO B O 1
ATOM 2494 N N . LEU B 1 152 ? 12.836 3.102 -9.391 1 94.06 152 LEU B N 1
ATOM 2495 C CA . LEU B 1 152 ? 14.062 3.324 -8.625 1 94.06 152 LEU B CA 1
ATOM 2496 C C . LEU B 1 152 ? 14.148 2.363 -7.441 1 94.06 152 LEU B C 1
ATOM 2498 O O . LEU B 1 152 ? 15.211 1.805 -7.164 1 94.06 152 LEU B O 1
ATOM 2502 N N . LEU B 1 153 ? 13.102 2.189 -6.801 1 93.12 153 LEU B N 1
ATOM 2503 C CA . LEU B 1 153 ? 13.07 1.29 -5.652 1 93.12 153 LEU B CA 1
ATOM 2504 C C . LEU B 1 153 ? 13.219 -0.162 -6.094 1 93.12 153 LEU B C 1
ATOM 2506 O O . LEU B 1 153 ? 13.805 -0.977 -5.379 1 93.12 153 LEU B O 1
ATOM 2510 N N . GLY B 1 154 ? 12.586 -0.49 -7.273 1 93.5 154 GLY B N 1
ATOM 2511 C CA . GLY B 1 154 ? 12.82 -1.807 -7.848 1 93.5 154 GLY B CA 1
ATOM 2512 C C . GLY B 1 154 ? 14.289 -2.09 -8.117 1 93.5 154 GLY B C 1
ATOM 2513 O O . GLY B 1 154 ? 14.789 -3.156 -7.762 1 93.5 154 GLY B O 1
ATOM 2514 N N . VAL B 1 155 ? 14.984 -1.078 -8.695 1 93.25 155 VAL B N 1
ATOM 2515 C CA . VAL B 1 155 ? 16.406 -1.213 -8.992 1 93.25 155 VAL B CA 1
ATOM 2516 C C . VAL B 1 155 ? 17.203 -1.336 -7.684 1 93.25 155 VAL B C 1
ATOM 2518 O O . VAL B 1 155 ? 18.125 -2.146 -7.582 1 93.25 155 VAL B O 1
ATOM 2521 N N . LEU B 1 156 ? 16.828 -0.545 -6.742 1 93.38 156 LEU B N 1
ATOM 2522 C CA . LEU B 1 156 ? 17.5 -0.571 -5.445 1 93.38 156 LEU B CA 1
ATOM 2523 C C . LEU B 1 156 ? 17.328 -1.924 -4.766 1 93.38 156 LEU B C 1
ATOM 2525 O O . LEU B 1 156 ? 18.266 -2.455 -4.168 1 93.38 156 LEU B O 1
ATOM 2529 N N . ALA B 1 157 ? 16.141 -2.473 -4.828 1 92.31 157 ALA B N 1
ATOM 2530 C CA . ALA B 1 157 ? 15.867 -3.781 -4.238 1 92.31 157 ALA B CA 1
ATOM 2531 C C . ALA B 1 157 ? 16.703 -4.871 -4.898 1 92.31 157 ALA B C 1
ATOM 2533 O O . ALA B 1 157 ? 17.234 -5.758 -4.219 1 92.31 157 ALA B O 1
ATOM 2534 N N . ASN B 1 158 ? 16.781 -4.793 -6.203 1 90.81 158 ASN B N 1
ATOM 2535 C CA . ASN B 1 158 ? 17.609 -5.754 -6.914 1 90.81 158 ASN B CA 1
ATOM 2536 C C . ASN B 1 158 ? 19.094 -5.602 -6.535 1 90.81 158 ASN B C 1
ATOM 2538 O O . ASN B 1 158 ? 19.797 -6.598 -6.379 1 90.81 158 ASN B O 1
ATOM 2542 N N . ALA B 1 159 ? 19.547 -4.402 -6.469 1 91.38 159 ALA B N 1
ATOM 2543 C CA . ALA B 1 159 ? 20.953 -4.133 -6.164 1 91.38 159 ALA B CA 1
ATOM 2544 C C . ALA B 1 159 ? 21.312 -4.621 -4.762 1 91.38 159 ALA B C 1
ATOM 2546 O O . ALA B 1 159 ? 22.406 -5.121 -4.535 1 91.38 159 ALA B O 1
ATOM 2547 N N . LEU B 1 160 ? 20.422 -4.555 -3.865 1 90.94 160 LEU B N 1
ATOM 2548 C CA . LEU B 1 160 ? 20.734 -4.828 -2.469 1 90.94 160 LEU B CA 1
ATOM 2549 C C . LEU B 1 160 ? 20.344 -6.25 -2.09 1 90.94 160 LEU B C 1
ATOM 2551 O O . LEU B 1 160 ? 20.969 -6.855 -1.207 1 90.94 160 LEU B O 1
ATOM 2555 N N . PHE B 1 161 ? 19.328 -6.785 -2.789 1 89.69 161 PHE B N 1
ATOM 2556 C CA . PHE B 1 161 ? 18.766 -8.008 -2.223 1 89.69 161 PHE B CA 1
ATOM 2557 C C . PHE B 1 161 ? 18.562 -9.062 -3.301 1 89.69 161 PHE B C 1
ATOM 2559 O O . PHE B 1 161 ? 17.859 -10.047 -3.092 1 89.69 161 PHE B O 1
ATOM 2566 N N . ALA B 1 162 ? 19.156 -8.891 -4.406 1 84 162 ALA B N 1
ATOM 2567 C CA . ALA B 1 162 ? 19 -9.836 -5.508 1 84 162 ALA B CA 1
ATOM 2568 C C . ALA B 1 162 ? 19.375 -11.25 -5.07 1 84 162 ALA B C 1
ATOM 2570 O O . ALA B 1 162 ? 18.766 -12.227 -5.516 1 84 162 ALA B O 1
ATOM 2571 N N . LYS B 1 163 ? 20.281 -11.367 -4.199 1 86.5 163 LYS B N 1
ATOM 2572 C CA . LYS B 1 163 ? 20.797 -12.664 -3.764 1 86.5 163 LYS B CA 1
ATOM 2573 C C . LYS B 1 163 ? 19.766 -13.406 -2.92 1 86.5 163 LYS B C 1
ATOM 2575 O O . LYS B 1 163 ? 19.859 -14.625 -2.744 1 86.5 163 LYS B O 1
ATOM 2580 N N . ARG B 1 164 ? 18.781 -12.742 -2.475 1 87.12 164 ARG B N 1
ATOM 2581 C CA . ARG B 1 164 ? 17.797 -13.359 -1.58 1 87.12 164 ARG B CA 1
ATOM 2582 C C . ARG B 1 164 ? 16.609 -13.898 -2.361 1 87.12 164 ARG B C 1
ATOM 2584 O O . ARG B 1 164 ? 15.766 -14.609 -1.807 1 87.12 164 ARG B O 1
ATOM 2591 N N . THR B 1 165 ? 16.562 -13.672 -3.617 1 83.81 165 THR B N 1
ATOM 2592 C CA . THR B 1 165 ? 15.398 -13.984 -4.445 1 83.81 165 THR B CA 1
ATOM 2593 C C . THR B 1 165 ? 15.07 -15.477 -4.375 1 83.81 165 THR B C 1
ATOM 2595 O O . THR B 1 165 ? 13.922 -15.852 -4.156 1 83.81 165 THR B O 1
ATOM 2598 N N . PRO B 1 166 ? 16.078 -16.406 -4.492 1 82 166 PRO B N 1
ATOM 2599 C CA . PRO B 1 166 ? 15.75 -17.844 -4.414 1 82 166 PRO B CA 1
ATOM 2600 C C . PRO B 1 166 ? 15.203 -18.25 -3.051 1 82 166 PRO B C 1
ATOM 2602 O O . PRO B 1 166 ? 14.281 -19.062 -2.969 1 82 166 PRO B O 1
ATOM 2605 N N . ALA B 1 167 ? 15.719 -17.688 -2.037 1 82 167 ALA B N 1
ATOM 2606 C CA . ALA B 1 167 ? 15.266 -18.016 -0.687 1 82 167 ALA B CA 1
ATOM 2607 C C . ALA B 1 167 ? 13.812 -17.578 -0.484 1 82 167 ALA B C 1
ATOM 2609 O O . ALA B 1 167 ? 13.031 -18.281 0.156 1 82 167 ALA B O 1
ATOM 2610 N N . ILE B 1 168 ? 13.539 -16.5 -1.056 1 83.12 168 ILE B N 1
ATOM 2611 C CA . ILE B 1 168 ? 12.195 -15.953 -0.929 1 83.12 168 ILE B CA 1
ATOM 2612 C C . ILE B 1 168 ? 11.211 -16.812 -1.714 1 83.12 168 ILE B C 1
ATOM 2614 O O . ILE B 1 168 ? 10.117 -17.125 -1.228 1 83.12 168 ILE B O 1
ATOM 2618 N N . ARG B 1 169 ? 11.617 -17.203 -2.838 1 80.75 169 ARG B N 1
ATOM 2619 C CA . ARG B 1 169 ? 10.773 -18.062 -3.666 1 80.75 169 ARG B CA 1
ATOM 2620 C C . ARG B 1 169 ? 10.453 -19.375 -2.955 1 80.75 169 ARG B C 1
ATOM 2622 O O . ARG B 1 169 ? 9.32 -19.844 -2.988 1 80.75 169 ARG B O 1
ATOM 2629 N N . ASP B 1 170 ? 11.469 -19.891 -2.352 1 77.62 170 ASP B N 1
ATOM 2630 C CA . ASP B 1 170 ? 11.289 -21.141 -1.603 1 77.62 170 ASP B CA 1
ATOM 2631 C C . ASP B 1 170 ? 10.32 -20.938 -0.441 1 77.62 170 ASP B C 1
ATOM 2633 O O . ASP B 1 170 ? 9.508 -21.828 -0.142 1 77.62 170 ASP B O 1
ATOM 2637 N N . GLY B 1 171 ? 10.453 -19.797 0.145 1 75.06 171 GLY B N 1
ATOM 2638 C CA . GLY B 1 171 ? 9.547 -19.484 1.24 1 75.06 171 GLY B CA 1
ATOM 2639 C C . GLY B 1 171 ? 8.094 -19.406 0.807 1 75.06 171 GLY B C 1
ATOM 2640 O O . GLY B 1 171 ? 7.203 -19.875 1.515 1 75.06 171 GLY B O 1
ATOM 2641 N N . ILE B 1 172 ? 7.984 -18.875 -0.28 1 74.94 172 ILE B N 1
ATOM 2642 C CA . ILE B 1 172 ? 6.637 -18.734 -0.818 1 74.94 172 ILE B CA 1
ATOM 2643 C C . ILE B 1 172 ? 6.082 -20.125 -1.181 1 74.94 172 ILE B C 1
ATOM 2645 O O . ILE B 1 172 ? 4.926 -20.422 -0.887 1 74.94 172 ILE B O 1
ATOM 2649 N N . ARG B 1 173 ? 6.938 -20.922 -1.776 1 70.75 173 ARG B N 1
ATOM 2650 C CA . ARG B 1 173 ? 6.527 -22.266 -2.152 1 70.75 173 ARG B CA 1
ATOM 2651 C C . ARG B 1 173 ? 6.16 -23.094 -0.924 1 70.75 173 ARG B C 1
ATOM 2653 O O . ARG B 1 173 ? 5.195 -23.859 -0.949 1 70.75 173 ARG B O 1
ATOM 2660 N N . GLN B 1 174 ? 6.965 -22.969 0.047 1 65.88 174 GLN B N 1
ATOM 2661 C CA . GLN B 1 174 ? 6.711 -23.688 1.288 1 65.88 174 GLN B CA 1
ATOM 2662 C C . GLN B 1 174 ? 5.387 -23.266 1.916 1 65.88 174 GLN B C 1
ATOM 2664 O O . GLN B 1 174 ? 4.66 -24.094 2.463 1 65.88 174 GLN B O 1
ATOM 2669 N N . LEU B 1 175 ? 5.23 -21.969 1.865 1 61.19 175 LEU B N 1
ATOM 2670 C CA . LEU B 1 175 ? 3.963 -21.453 2.377 1 61.19 175 LEU B CA 1
ATOM 2671 C C . LEU B 1 175 ? 2.789 -22.016 1.586 1 61.19 175 LEU B C 1
ATOM 2673 O O . LEU B 1 175 ? 1.747 -22.344 2.16 1 61.19 175 LEU B O 1
ATOM 2677 N N . GLN B 1 176 ? 3.129 -22.156 0.44 1 56.59 176 GLN B N 1
ATOM 2678 C CA . GLN B 1 176 ? 2.09 -22.703 -0.428 1 56.59 176 GLN B CA 1
ATOM 2679 C C . GLN B 1 176 ? 1.993 -24.219 -0.283 1 56.59 176 GLN B C 1
ATOM 2681 O O . GLN B 1 176 ? 0.9 -24.781 -0.348 1 56.59 176 GLN B O 1
ATOM 2686 N N . HIS B 1 177 ? 3.178 -25 -0.167 1 51.81 177 HIS B N 1
ATOM 2687 C CA . HIS B 1 177 ? 3.201 -26.453 0.018 1 51.81 177 HIS B CA 1
ATOM 2688 C C . HIS B 1 177 ? 2.746 -26.828 1.422 1 51.81 177 HIS B C 1
ATOM 2690 O O . HIS B 1 177 ? 2.162 -27.906 1.619 1 51.81 177 HIS B O 1
ATOM 2696 N N . ALA B 1 178 ? 3.441 -26.219 2.404 1 48.56 178 ALA B N 1
ATOM 2697 C CA . ALA B 1 178 ? 3.021 -26.516 3.771 1 48.56 178 ALA B CA 1
ATOM 2698 C C . ALA B 1 178 ? 1.5 -26.531 3.885 1 48.56 178 ALA B C 1
ATOM 2700 O O . ALA B 1 178 ? 0.938 -27.328 4.652 1 48.56 178 ALA B O 1
ATOM 2701 N N . GLY B 1 179 ? 0.975 -25.688 3.197 1 42.03 179 GLY B N 1
ATOM 2702 C CA . GLY B 1 179 ? -0.468 -25.844 3.104 1 42.03 179 GLY B CA 1
ATOM 2703 C C . GLY B 1 179 ? -0.887 -27.188 2.535 1 42.03 179 GLY B C 1
ATOM 2704 O O . GLY B 1 179 ? -1.963 -27.703 2.857 1 42.03 179 GLY B O 1
ATOM 2705 N N . ASP B 1 180 ? -0.132 -27.812 1.687 1 40.72 180 ASP B N 1
ATOM 2706 C CA . ASP B 1 180 ? -0.399 -29.109 1.076 1 40.72 180 ASP B CA 1
ATOM 2707 C C . ASP B 1 180 ? -0.1 -30.25 2.051 1 40.72 180 ASP B C 1
ATOM 2709 O O . ASP B 1 180 ? -0.805 -31.266 2.068 1 40.72 180 ASP B O 1
ATOM 2713 N N . SER B 1 181 ? 1.031 -30.312 2.666 1 41.72 181 SER B N 1
ATOM 2714 C CA . SER B 1 181 ? 1.447 -31.453 3.477 1 41.72 181 SER B CA 1
ATOM 2715 C C . SER B 1 181 ? 0.495 -31.672 4.645 1 41.72 181 SER B C 1
ATOM 2717 O O . SER B 1 181 ? 0.33 -32.812 5.113 1 41.72 181 SER B O 1
ATOM 2719 N N . ASP B 1 182 ? 0.091 -30.672 5.262 1 40.38 182 ASP B N 1
ATOM 2720 C CA . ASP B 1 182 ? -0.779 -30.984 6.387 1 40.38 182 ASP B CA 1
ATOM 2721 C C . ASP B 1 182 ? -2.07 -31.656 5.918 1 40.38 182 ASP B C 1
ATOM 2723 O O . ASP B 1 182 ? -2.879 -32.094 6.734 1 40.38 182 ASP B O 1
ATOM 2727 N N . SER B 1 183 ? -2.41 -31.516 4.73 1 36.12 183 SER B N 1
ATOM 2728 C CA . SER B 1 183 ? -3.594 -32.219 4.254 1 36.12 183 SER B CA 1
ATOM 2729 C C . SER B 1 183 ? -3.281 -33.688 3.975 1 36.12 183 SER B C 1
ATOM 2731 O O . SER B 1 183 ? -4.188 -34.5 3.711 1 36.12 183 SER B O 1
ATOM 2733 N N . GLN B 1 184 ? -2.006 -34.031 3.773 1 32.88 184 GLN B N 1
ATOM 2734 C CA . GLN B 1 184 ? -1.75 -35.438 3.48 1 32.88 184 GLN B CA 1
ATOM 2735 C C . GLN B 1 184 ? -1.536 -36.219 4.762 1 32.88 184 GLN B C 1
ATOM 2737 O O . GLN B 1 184 ? -0.856 -37.25 4.754 1 32.88 184 GLN B O 1
ATOM 2742 N N . SER B 1 185 ? -1.641 -35.656 5.945 1 34.06 185 SER B N 1
ATOM 2743 C CA . SER B 1 185 ? -1.625 -36.75 6.934 1 34.06 185 SER B CA 1
ATOM 2744 C C . SER B 1 185 ? -2.801 -37.688 6.734 1 34.06 185 SER B C 1
ATOM 2746 O O . SER B 1 185 ? -3.951 -37.25 6.656 1 34.06 185 SER B O 1
ATOM 2748 N N . PRO B 1 186 ? -2.453 -39 6.426 1 34.12 186 PRO B N 1
ATOM 2749 C CA . PRO B 1 186 ? -3.477 -40.062 6.371 1 34.12 186 PRO B CA 1
ATOM 2750 C C . PRO B 1 186 ? -4.379 -40.062 7.602 1 34.12 186 PRO B C 1
ATOM 2752 O O . PRO B 1 186 ? -3.967 -39.625 8.68 1 34.12 186 PRO B O 1
#

Nearest PDB structures (foldseek):
  8zsj-assembly1_R  TM=1.956E-01  e=4.504E+00  Escherichia coli

Secondary structure (DSSP, 8-state):
-HHHHHHHHHHHHHHHHHHHHHHHHHHHHHHHHHHHHHHHHHHHHHHHHHHHHHHHHHHS-HHHHHHHHHH--HHHHHHHHHHHHHH--S-HHHHHHHHHHHHHTT--HHHHHHHHHHHHH--GGGHHHHHHHT-HHHHHHHHHHHTTHHHHHHHHHHHHHGGGHHHHHHHHHHHHHHHHHHHT--/-HHHHHHHHHHHHHHHHHHHHHHHHHHHHHHHHHHHHHHHHHHHHHHHHHHHHHHHHHHS-HHHHHHHHBGGGHHHHHHHHHHHHHH--S-HHHHHHHHHHHHHTTB-HHHHHHHHHHHHH--GGGHHHHHHHT-HHHHHHHHHHHTTHHHHHHHHHHHHHGGGHHHHHHHHHHHHHHHHHTT---

pLDDT: mean 73.55, std 15.59, range [32.88, 95.19]